Protein AF-A0A453DKJ1-F1 (afdb_monomer_lite)

Foldseek 3Di:
DVVCLLVCVLLVLLLVLLPDDQDPVCVPPPPLVLLSLLLNLLSLVVVLCQCVDPPDNSCVSCLPPPSSLVSLLSLLVLLCVVLVPPDPPDPDPPDDQGSSLSNLLSSLSVLLSQCLDPSRVVVSLQSNLNSLLSLLLPAQVVSCPQQQDQDDPFHDFDWDFPDDLVLLVVQVVCVVVVNDDPVSVPPDRDTHTDGDRSSVSSLSSLLSSLSSLLSNQDDDPPSDDPCSHCVSLVSSVVVLVVPFDDDDPVDPDPTSLNSSLSSLVSSLVSVVVCCVVVSDPPSSSVSSVVSSVVSNVVSVVVVVVSVVVVVVVVVPDDDDDDDDDDDDDDDDDDDDDDDDDDDDDPVVVSSVVSSVSVVVSVVPDDDD

Sequence (368 aa):
MQELCRNGGILSLSFTILKLGVPEWLKGSTDIASSISRQKAKILSILLQLCESESISYLDEVATLPKSMQLGLEVLDLLKIAFGSKQKPAAGSHDKSYPVGSVLISALRLVDVFSDDSNFRSSFITNTIPFLTQILATPHDEFVSSWCSVDLPVMEDDANLDYDPVGAADLALLAASNMLTEAKVNYSCNFRSISMPSIQYAQTRTSCVVKIIANLHVFVPNICEEQERDLFLQKFQKYLLSESPKPSLDHPAADEITIVCTNLGSLSHYAKSLIPGNLLNEEDVQLLSDFSYKLQRWCKLQVGQRISQVAKSDVTSEMKVDLQPVQQPQPARASVPDPNMDGPPKVTLSITLILAIDLVMYLIPIQN

Radius of gyration: 25.53 Å; chains: 1; bounding box: 65×49×83 Å

InterPro domains:
  IPR039325 Nodulin homeobox [PTHR35743] (2-330)
  IPR057287 Nodulin homeobox, N-terminal domain [PF25246] (2-273)

pLDDT: mean 71.62, std 21.71, range [28.0, 98.38]

Structure (mmCIF, N/CA/C/O backbone):
data_AF-A0A453DKJ1-F1
#
_entry.id   AF-A0A453DKJ1-F1
#
loop_
_atom_site.group_PDB
_atom_site.id
_atom_site.type_symbol
_atom_site.label_atom_id
_atom_site.label_alt_id
_atom_site.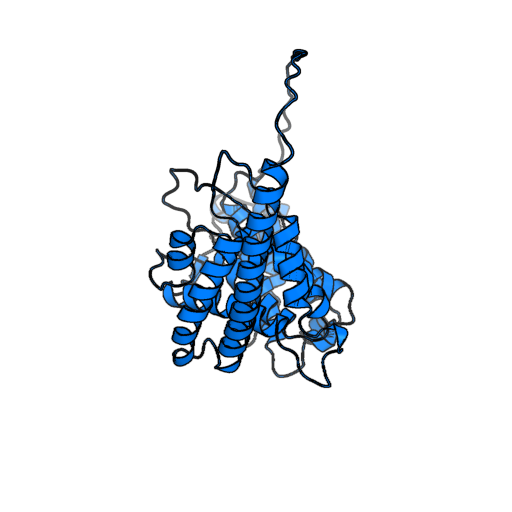label_comp_id
_atom_site.label_asym_id
_atom_site.label_entity_id
_atom_site.label_seq_id
_atom_site.pdbx_PDB_ins_code
_atom_site.Cartn_x
_atom_site.Cartn_y
_atom_site.Cartn_z
_atom_site.occupancy
_atom_site.B_iso_or_equiv
_atom_site.auth_seq_id
_atom_site.auth_comp_id
_atom_site.auth_asym_id
_atom_site.auth_atom_id
_atom_site.pdbx_PDB_model_num
ATOM 1 N N . MET A 1 1 ? 7.282 -16.447 -21.772 1.00 49.06 1 MET A N 1
ATOM 2 C CA . MET A 1 1 ? 6.786 -15.734 -20.574 1.00 49.06 1 MET A CA 1
ATOM 3 C C . MET A 1 1 ? 6.548 -16.690 -19.411 1.00 49.06 1 MET A C 1
ATOM 5 O O . MET A 1 1 ? 7.226 -16.537 -18.410 1.00 49.06 1 MET A O 1
ATOM 9 N N . GLN A 1 2 ? 5.728 -17.733 -19.577 1.00 52.06 2 GLN A N 1
ATOM 10 C CA . GLN A 1 2 ? 5.458 -18.754 -18.547 1.00 52.06 2 GLN A CA 1
ATOM 11 C C . GLN A 1 2 ? 6.725 -19.349 -17.890 1.00 52.06 2 GLN A C 1
ATOM 13 O O . GLN A 1 2 ? 6.782 -19.505 -16.679 1.00 52.06 2 GLN A O 1
ATOM 18 N N . GLU A 1 3 ? 7.785 -19.595 -18.666 1.00 52.56 3 GLU A N 1
ATOM 19 C CA . GLU A 1 3 ? 9.068 -20.113 -18.158 1.00 52.56 3 GLU A CA 1
ATOM 20 C C . GLU A 1 3 ? 9.916 -19.066 -17.402 1.00 52.56 3 GLU A C 1
ATOM 22 O O . GLU A 1 3 ? 10.626 -19.402 -16.457 1.00 52.56 3 GLU A O 1
ATOM 27 N N . LEU A 1 4 ? 9.804 -17.780 -17.761 1.00 56.25 4 LEU A N 1
ATOM 28 C CA . LEU A 1 4 ? 10.436 -16.666 -17.035 1.00 56.25 4 LEU A CA 1
ATOM 29 C C . LEU A 1 4 ? 9.717 -16.366 -15.711 1.00 56.25 4 LEU A C 1
ATOM 31 O O . LEU A 1 4 ? 10.374 -15.978 -14.743 1.00 56.25 4 LEU A O 1
ATOM 35 N N . CYS A 1 5 ? 8.396 -16.559 -15.676 1.00 60.41 5 CYS A N 1
ATOM 36 C CA . CYS A 1 5 ? 7.573 -16.451 -14.473 1.00 60.41 5 CYS A CA 1
ATOM 37 C C . CYS A 1 5 ? 7.866 -17.611 -13.509 1.00 60.41 5 CYS A C 1
ATOM 39 O O . CYS A 1 5 ? 8.300 -17.360 -12.386 1.00 60.41 5 CYS A O 1
ATOM 41 N N . ARG A 1 6 ? 7.790 -18.865 -13.984 1.00 63.84 6 ARG A N 1
ATOM 42 C CA . ARG A 1 6 ? 8.048 -20.073 -13.175 1.00 63.84 6 ARG A CA 1
ATOM 43 C C . ARG A 1 6 ? 9.434 -20.125 -12.539 1.00 63.84 6 ARG A C 1
ATOM 45 O O . ARG A 1 6 ? 9.583 -20.609 -11.424 1.00 63.84 6 ARG A O 1
ATOM 52 N N . ASN A 1 7 ? 10.456 -19.641 -13.242 1.00 66.81 7 ASN A N 1
ATOM 53 C CA . ASN A 1 7 ? 11.835 -19.690 -12.751 1.00 66.81 7 ASN A CA 1
ATOM 54 C C . ASN A 1 7 ? 12.223 -18.462 -11.902 1.00 66.81 7 ASN A C 1
ATOM 56 O O . ASN A 1 7 ? 13.398 -18.290 -11.574 1.00 66.81 7 ASN A O 1
ATOM 60 N N . GLY A 1 8 ? 11.276 -17.570 -11.574 1.00 71.38 8 GLY A N 1
ATOM 61 C CA . GLY A 1 8 ? 11.555 -16.348 -10.811 1.00 71.38 8 GLY A CA 1
ATOM 62 C C . GLY A 1 8 ? 12.487 -15.366 -11.538 1.00 71.38 8 GLY A C 1
ATOM 63 O O . GLY A 1 8 ? 13.167 -14.550 -10.902 1.00 71.38 8 GLY A O 1
ATOM 64 N N . GLY A 1 9 ? 12.552 -15.452 -12.871 1.00 76.50 9 GLY A N 1
ATOM 65 C CA . GLY A 1 9 ? 13.369 -14.575 -13.709 1.00 76.50 9 GLY A CA 1
ATOM 66 C C . GLY A 1 9 ? 12.882 -13.131 -13.634 1.00 76.50 9 GLY A C 1
ATOM 67 O O . GLY A 1 9 ? 13.683 -12.229 -13.387 1.00 76.50 9 GLY A O 1
ATOM 68 N N . ILE A 1 10 ? 11.562 -12.930 -13.733 1.00 79.06 10 ILE A N 1
ATOM 69 C CA . ILE A 1 10 ? 10.948 -11.606 -13.573 1.00 79.06 10 ILE A CA 1
ATOM 70 C C . ILE A 1 10 ? 11.183 -11.061 -12.163 1.00 79.06 10 ILE A C 1
ATOM 72 O O . ILE A 1 10 ? 11.637 -9.933 -12.038 1.00 79.06 10 ILE A O 1
ATOM 76 N N . LEU A 1 11 ? 11.002 -11.862 -11.106 1.00 80.31 11 LEU A N 1
ATOM 77 C CA . LEU A 1 11 ? 11.311 -11.425 -9.736 1.00 80.31 11 LEU A CA 1
ATOM 78 C C . LEU A 1 11 ? 12.751 -10.943 -9.572 1.00 80.31 11 LEU A C 1
ATOM 80 O O . LEU A 1 11 ? 12.999 -9.930 -8.921 1.00 80.31 11 LEU A O 1
ATOM 84 N N . SER A 1 12 ? 13.704 -11.678 -10.150 1.00 80.25 12 SER A N 1
ATOM 85 C CA . SER A 1 12 ? 15.120 -11.320 -10.071 1.00 80.25 12 SER A CA 1
ATOM 86 C C . SER A 1 12 ? 15.402 -10.012 -10.810 1.00 80.25 12 SER A C 1
ATOM 88 O O . SER A 1 12 ? 16.081 -9.149 -10.259 1.00 80.25 12 SER A O 1
ATOM 90 N N . LEU A 1 13 ? 14.842 -9.843 -12.012 1.00 83.25 13 LEU A N 1
ATOM 91 C CA . LEU A 1 13 ? 14.941 -8.602 -12.779 1.00 83.25 13 LEU A CA 1
ATOM 92 C C . LEU A 1 13 ? 14.329 -7.425 -12.012 1.00 83.25 13 LEU A C 1
ATOM 94 O O . LEU A 1 13 ? 14.967 -6.381 -11.880 1.00 83.25 13 LEU A O 1
ATOM 98 N N . SER A 1 14 ? 13.134 -7.612 -11.455 1.00 86.50 14 SER A N 1
ATOM 99 C CA . SER A 1 14 ? 12.461 -6.602 -10.648 1.00 86.50 14 SER A CA 1
ATOM 100 C C . SER A 1 14 ? 13.291 -6.183 -9.458 1.00 86.50 14 SER A C 1
ATOM 102 O O . SER A 1 14 ? 13.543 -4.995 -9.286 1.00 86.50 14 SER A O 1
ATOM 104 N N . PHE A 1 15 ? 13.791 -7.143 -8.685 1.00 85.44 15 PHE A N 1
ATOM 105 C CA . PHE A 1 15 ? 14.632 -6.846 -7.535 1.00 85.44 15 PHE A CA 1
ATOM 106 C C . PHE A 1 15 ? 15.873 -6.033 -7.937 1.00 85.44 15 PHE A C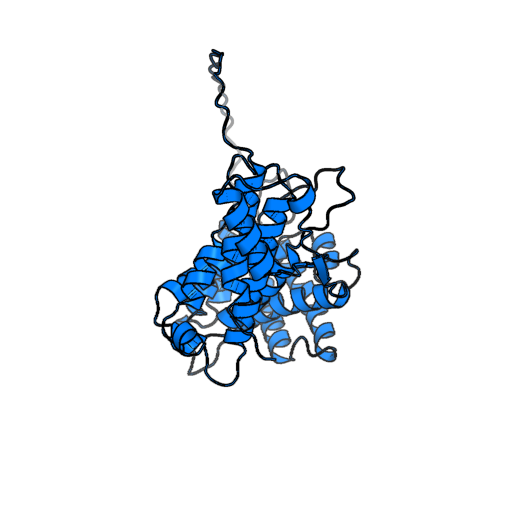 1
ATOM 108 O O . PHE A 1 15 ? 16.182 -5.022 -7.307 1.00 85.44 15 PHE A O 1
ATOM 115 N N . THR A 1 16 ? 16.545 -6.415 -9.029 1.00 85.81 16 THR A N 1
ATOM 116 C CA . THR A 1 16 ? 17.695 -5.671 -9.560 1.00 85.81 16 THR A CA 1
ATOM 117 C C . THR A 1 16 ? 17.326 -4.246 -9.970 1.00 85.81 16 THR A C 1
ATOM 119 O O . THR A 1 16 ? 18.049 -3.316 -9.618 1.00 85.81 16 THR A O 1
ATOM 122 N N . ILE A 1 17 ? 16.204 -4.053 -10.670 1.00 86.12 17 ILE A N 1
ATOM 123 C CA . ILE A 1 17 ? 15.753 -2.727 -11.112 1.00 86.12 17 ILE A CA 1
ATOM 124 C C . ILE A 1 17 ? 15.360 -1.841 -9.921 1.00 86.12 17 ILE A C 1
ATOM 126 O O . ILE A 1 17 ? 15.731 -0.666 -9.881 1.00 86.12 17 ILE A O 1
ATOM 130 N N . LEU A 1 18 ? 14.649 -2.377 -8.926 1.00 88.44 18 LEU A N 1
ATOM 131 C CA . LEU A 1 18 ? 14.252 -1.604 -7.744 1.00 88.44 18 LEU A CA 1
ATOM 132 C C . LEU A 1 18 ? 15.464 -1.154 -6.918 1.00 88.44 18 LEU A C 1
ATOM 134 O O . LEU A 1 18 ? 15.461 -0.035 -6.397 1.00 88.44 18 LEU A O 1
ATOM 138 N N . LYS A 1 19 ? 16.532 -1.959 -6.904 1.00 87.50 19 LYS A N 1
ATOM 139 C CA . LYS A 1 19 ? 17.819 -1.633 -6.274 1.00 87.50 19 LYS A CA 1
ATOM 140 C C . LYS A 1 19 ? 18.662 -0.610 -7.036 1.00 87.50 19 LYS A C 1
ATOM 142 O O . LYS A 1 19 ? 19.666 -0.150 -6.492 1.00 87.50 19 LYS A O 1
ATOM 147 N N . LEU A 1 20 ? 18.287 -0.225 -8.260 1.00 85.06 20 LEU A N 1
ATOM 148 C CA . LEU A 1 20 ? 19.011 0.815 -8.990 1.00 85.06 20 LEU A CA 1
ATOM 149 C C . LEU A 1 20 ? 18.952 2.136 -8.212 1.00 85.06 20 LEU A C 1
ATOM 151 O O . LEU A 1 20 ? 17.879 2.669 -7.910 1.00 85.06 20 LEU A O 1
ATOM 155 N N . GLY A 1 21 ? 20.131 2.662 -7.896 1.00 81.06 21 GLY A N 1
ATOM 156 C CA . GLY A 1 21 ? 20.330 3.985 -7.319 1.00 81.06 21 GLY A CA 1
ATOM 157 C C . GLY A 1 21 ? 21.107 4.874 -8.281 1.00 81.06 21 GLY A C 1
ATOM 158 O O . GLY A 1 21 ? 21.814 4.382 -9.161 1.00 81.06 21 GLY A O 1
ATOM 159 N N . VAL A 1 22 ? 20.994 6.189 -8.106 1.00 74.94 22 VAL A N 1
ATOM 160 C CA . VAL A 1 22 ? 21.836 7.141 -8.838 1.00 74.94 22 VAL A CA 1
ATOM 161 C C . VAL A 1 22 ? 23.247 7.088 -8.238 1.00 74.94 22 VAL A C 1
ATOM 163 O O . VAL A 1 22 ? 23.392 7.338 -7.037 1.00 74.94 22 VAL A O 1
ATOM 166 N N . PRO A 1 23 ? 24.294 6.771 -9.022 1.00 74.06 23 PRO A N 1
ATOM 167 C CA . PRO A 1 23 ? 25.666 6.780 -8.522 1.00 74.06 23 PRO A CA 1
ATOM 168 C C . PRO A 1 23 ? 26.074 8.157 -7.975 1.00 74.06 23 PRO A C 1
ATOM 170 O O . PRO A 1 23 ? 25.642 9.179 -8.502 1.00 74.06 23 PRO A O 1
ATOM 173 N N . GLU A 1 24 ? 26.952 8.198 -6.965 1.00 74.69 24 GLU A N 1
ATOM 174 C CA . GLU A 1 24 ? 27.340 9.435 -6.251 1.00 74.69 24 GLU A CA 1
ATOM 175 C C . GLU A 1 24 ? 27.742 10.583 -7.192 1.00 74.69 24 GLU A C 1
ATOM 177 O O . GLU A 1 24 ? 27.266 11.709 -7.084 1.00 74.69 24 GLU A O 1
ATOM 182 N N . TRP A 1 25 ? 28.569 10.261 -8.182 1.00 71.12 25 TRP A N 1
ATOM 183 C CA . TRP A 1 25 ? 29.105 11.173 -9.191 1.00 71.12 25 TRP A CA 1
ATOM 184 C C . TRP A 1 25 ? 28.069 11.680 -10.210 1.00 71.12 25 TRP A C 1
ATOM 186 O O . TRP A 1 25 ? 28.376 12.572 -11.000 1.00 71.12 25 TRP A O 1
ATOM 196 N N . LEU A 1 26 ? 26.852 11.131 -10.192 1.00 67.56 26 LEU A N 1
ATOM 197 C CA . LEU A 1 26 ? 25.734 11.478 -11.072 1.00 67.56 26 LEU A CA 1
ATOM 198 C C . LEU A 1 26 ? 24.517 12.012 -10.302 1.00 67.56 26 LEU A C 1
ATOM 200 O O . LEU A 1 26 ? 23.500 12.312 -10.922 1.00 67.56 26 LEU A O 1
ATOM 204 N N . LYS A 1 27 ? 24.614 12.196 -8.975 1.00 70.81 27 LYS A N 1
ATOM 205 C CA . LYS A 1 27 ? 23.505 12.681 -8.129 1.00 70.81 27 LYS A CA 1
ATOM 206 C C . LYS A 1 27 ? 22.923 14.034 -8.549 1.00 70.81 27 LYS A C 1
ATOM 208 O O . LYS A 1 27 ? 21.770 14.307 -8.245 1.00 70.81 27 LYS A O 1
ATOM 213 N N . GLY A 1 28 ? 23.690 14.865 -9.256 1.00 62.84 28 GLY A N 1
ATOM 214 C CA . GLY A 1 28 ? 23.210 16.141 -9.801 1.00 62.84 28 GLY A CA 1
ATOM 215 C C . GLY A 1 28 ? 22.411 16.026 -11.106 1.00 62.84 28 GLY A C 1
ATOM 216 O O . GLY A 1 28 ? 21.849 17.020 -11.556 1.00 62.84 28 GLY A O 1
ATOM 217 N N . SER A 1 29 ? 22.361 14.848 -11.739 1.00 67.75 29 SER A N 1
ATOM 218 C CA . SER A 1 29 ? 21.647 14.653 -13.003 1.00 67.75 29 SER A CA 1
ATOM 219 C C . SER A 1 29 ? 20.182 14.295 -12.761 1.00 67.75 29 SER A C 1
ATOM 221 O O . SER A 1 29 ? 19.842 13.163 -12.407 1.00 67.75 29 SER A O 1
ATOM 223 N N . THR A 1 30 ? 19.297 15.257 -13.023 1.00 69.38 30 THR A N 1
ATOM 224 C CA . THR A 1 30 ? 17.842 15.053 -12.957 1.00 69.38 30 THR A CA 1
ATOM 225 C C . THR A 1 30 ? 17.358 14.007 -13.959 1.00 69.38 30 THR A C 1
ATOM 227 O O . THR A 1 30 ? 16.395 13.290 -13.692 1.00 69.38 30 THR A O 1
ATOM 230 N N . ASP A 1 31 ? 18.036 13.885 -15.099 1.00 65.81 31 ASP A N 1
ATOM 231 C CA . ASP A 1 31 ? 17.599 13.039 -16.212 1.00 65.81 31 ASP A CA 1
ATOM 232 C C . ASP A 1 31 ? 17.888 11.559 -15.936 1.00 65.81 31 ASP A C 1
ATOM 234 O O . ASP A 1 31 ? 17.065 10.690 -16.237 1.00 65.81 31 ASP A O 1
ATOM 238 N N . ILE A 1 32 ? 19.019 11.272 -15.282 1.00 68.31 32 ILE A N 1
ATOM 239 C CA . ILE A 1 32 ? 19.379 9.922 -14.833 1.00 68.31 32 ILE A CA 1
ATOM 240 C C . ILE A 1 32 ? 18.451 9.481 -13.701 1.00 68.31 32 ILE A C 1
ATOM 242 O O . ILE A 1 32 ? 17.905 8.379 -13.757 1.00 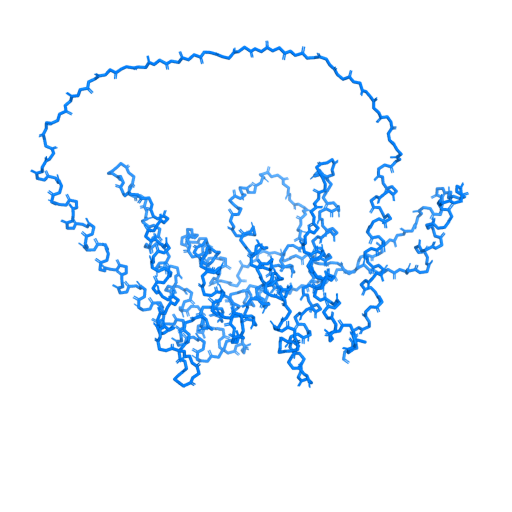68.31 32 ILE A O 1
ATOM 246 N N . ALA A 1 33 ? 18.207 10.352 -12.716 1.00 73.31 33 ALA A N 1
ATOM 247 C CA . ALA A 1 33 ? 17.258 10.074 -11.639 1.00 73.31 33 ALA A CA 1
ATOM 248 C C . ALA A 1 33 ? 15.849 9.777 -12.185 1.00 73.31 33 ALA A C 1
ATOM 250 O O . ALA A 1 33 ? 15.228 8.784 -11.804 1.00 73.31 33 ALA A O 1
ATOM 251 N N . SER A 1 34 ? 15.381 10.583 -13.142 1.00 71.50 34 SER A N 1
ATOM 252 C CA . SER A 1 34 ? 14.074 10.397 -13.784 1.00 71.50 34 SER A CA 1
ATOM 253 C C . SER A 1 34 ? 14.003 9.106 -14.603 1.00 71.50 34 SER A C 1
ATOM 255 O O . SER A 1 34 ? 12.993 8.409 -14.561 1.00 71.50 34 SER A O 1
ATOM 257 N N . SER A 1 35 ? 15.075 8.748 -15.316 1.00 73.56 35 SER A N 1
ATOM 258 C CA . SER A 1 35 ? 15.131 7.508 -16.103 1.00 73.56 35 SER A CA 1
ATOM 259 C C . SER A 1 35 ? 15.101 6.265 -15.214 1.00 73.56 35 SER A C 1
ATOM 261 O O . SER A 1 35 ? 14.343 5.339 -15.490 1.00 73.56 35 SER A O 1
ATOM 263 N N . ILE A 1 36 ? 15.839 6.272 -14.097 1.00 78.38 36 ILE A N 1
ATOM 264 C CA . ILE A 1 36 ? 15.767 5.198 -13.094 1.00 78.38 36 ILE A CA 1
ATOM 265 C C . ILE A 1 36 ? 14.353 5.105 -12.506 1.00 78.38 36 ILE A C 1
ATOM 267 O O . ILE A 1 36 ? 13.820 4.005 -12.382 1.00 78.38 36 ILE A O 1
ATOM 271 N N . SER A 1 37 ? 13.723 6.238 -12.177 1.00 80.12 37 SER A N 1
ATOM 272 C CA . SER A 1 37 ? 12.351 6.258 -11.652 1.00 80.12 37 SER A CA 1
ATOM 273 C C . SER A 1 37 ? 11.352 5.644 -12.639 1.00 80.12 37 SER A C 1
ATOM 275 O O . SER A 1 37 ? 10.603 4.745 -12.263 1.00 80.12 37 SER A O 1
ATOM 277 N N . ARG A 1 38 ? 11.404 6.026 -13.923 1.00 79.25 38 ARG A N 1
ATOM 278 C CA . ARG A 1 38 ? 10.579 5.410 -14.981 1.00 79.25 38 ARG A CA 1
ATOM 279 C C . ARG A 1 38 ? 10.812 3.908 -15.091 1.00 79.25 38 ARG A C 1
ATOM 281 O O . ARG A 1 38 ? 9.870 3.136 -15.237 1.00 79.25 38 ARG A O 1
ATOM 288 N N . GLN A 1 39 ? 12.064 3.475 -14.978 1.00 79.56 39 GLN A N 1
ATOM 289 C CA . GLN A 1 39 ? 12.404 2.062 -15.047 1.00 79.56 39 GLN A CA 1
ATOM 290 C C . GLN A 1 39 ? 11.807 1.263 -13.877 1.00 79.56 39 GLN A C 1
ATOM 292 O O . GLN A 1 39 ? 11.301 0.155 -14.081 1.00 79.56 39 GLN A O 1
ATOM 297 N N . LYS A 1 40 ? 11.806 1.845 -12.670 1.00 87.31 40 LYS A N 1
ATOM 298 C CA . LYS A 1 40 ? 11.112 1.286 -11.502 1.00 87.31 40 LYS A CA 1
ATOM 299 C C . LYS A 1 40 ? 9.600 1.249 -11.718 1.00 87.31 40 LYS A C 1
ATOM 301 O O . LYS A 1 40 ? 8.993 0.215 -11.473 1.00 87.31 40 LYS A O 1
ATOM 306 N N . ALA A 1 41 ? 9.003 2.321 -12.236 1.00 83.50 41 ALA A N 1
ATOM 307 C CA . ALA A 1 41 ? 7.568 2.367 -12.516 1.00 83.50 41 ALA A CA 1
ATOM 308 C C . ALA A 1 41 ? 7.144 1.262 -13.498 1.00 83.50 41 ALA A C 1
ATOM 310 O O . ALA A 1 41 ? 6.235 0.489 -13.198 1.00 83.50 41 ALA A O 1
ATOM 311 N N . LYS A 1 42 ? 7.866 1.112 -14.617 1.00 82.31 42 LYS A N 1
ATOM 312 C CA . LYS A 1 42 ? 7.601 0.069 -15.622 1.00 82.31 42 LYS A CA 1
ATOM 313 C C . LYS A 1 42 ? 7.649 -1.339 -15.027 1.00 82.31 42 LYS A C 1
ATOM 315 O O . LYS A 1 42 ? 6.740 -2.130 -15.259 1.00 82.31 42 LYS A O 1
ATOM 320 N N . ILE A 1 43 ? 8.695 -1.667 -14.262 1.00 84.88 43 ILE A N 1
ATOM 321 C CA . ILE A 1 43 ? 8.827 -3.026 -13.721 1.00 84.88 43 ILE A CA 1
ATOM 322 C C . ILE A 1 43 ? 7.801 -3.318 -12.619 1.00 84.88 43 ILE A C 1
ATOM 324 O O . ILE A 1 43 ? 7.319 -4.444 -12.529 1.00 84.88 43 ILE A O 1
ATOM 328 N N . LEU A 1 44 ? 7.421 -2.314 -11.819 1.00 88.75 44 LEU A N 1
ATOM 329 C CA . LEU A 1 44 ? 6.339 -2.446 -10.841 1.00 88.75 44 LEU A CA 1
ATOM 330 C C . LEU A 1 44 ? 4.992 -2.661 -11.539 1.00 88.75 44 LEU A C 1
ATOM 332 O O . LEU A 1 44 ? 4.219 -3.506 -11.104 1.00 88.75 44 LEU A O 1
ATOM 336 N N . SER A 1 45 ? 4.731 -1.958 -12.644 1.00 85.00 45 SER A N 1
ATOM 337 C CA . SER A 1 45 ? 3.516 -2.155 -13.440 1.00 85.00 45 SER A CA 1
ATOM 338 C C . SER A 1 45 ? 3.443 -3.560 -14.050 1.00 85.00 45 SER A C 1
ATOM 340 O O . SER A 1 45 ? 2.394 -4.192 -13.967 1.00 85.00 45 SER A O 1
ATOM 342 N N . ILE A 1 46 ? 4.557 -4.089 -14.572 1.00 83.38 46 ILE A N 1
ATOM 343 C CA . ILE A 1 46 ? 4.630 -5.478 -15.063 1.00 83.38 46 ILE A CA 1
ATOM 344 C C . ILE A 1 46 ? 4.359 -6.473 -13.935 1.00 83.38 46 ILE A C 1
ATOM 346 O O . ILE A 1 46 ? 3.568 -7.395 -14.108 1.00 83.38 46 ILE A O 1
ATOM 350 N N . LEU A 1 47 ? 4.998 -6.297 -12.773 1.00 86.00 47 LEU A N 1
ATOM 351 C CA . LEU A 1 47 ? 4.746 -7.157 -11.615 1.00 86.00 47 LEU A CA 1
ATOM 352 C C . LEU A 1 47 ? 3.275 -7.141 -11.213 1.00 86.00 47 LEU A C 1
ATOM 354 O O . LEU A 1 47 ? 2.710 -8.195 -10.959 1.00 86.00 47 LEU A O 1
ATOM 358 N N . LEU A 1 48 ? 2.667 -5.958 -11.179 1.00 87.31 48 LEU A N 1
ATOM 359 C CA . LEU A 1 48 ? 1.270 -5.798 -10.814 1.00 87.31 48 LEU A CA 1
ATOM 360 C C . LEU A 1 48 ? 0.349 -6.542 -11.785 1.00 87.31 48 LEU A C 1
ATOM 362 O O . LEU A 1 48 ? -0.490 -7.313 -11.339 1.00 87.31 48 LEU A O 1
ATOM 366 N N . GLN A 1 49 ? 0.569 -6.398 -13.094 1.00 84.00 49 GLN A N 1
ATOM 367 C CA . GLN A 1 49 ? -0.177 -7.139 -14.118 1.00 84.00 49 GLN A CA 1
ATOM 368 C C . GLN A 1 49 ? -0.012 -8.658 -13.987 1.00 84.00 49 GLN A C 1
ATOM 370 O O . GLN A 1 49 ? -0.964 -9.401 -14.206 1.00 84.00 49 GLN A O 1
ATOM 375 N N . LEU A 1 50 ? 1.186 -9.130 -13.626 1.00 83.31 50 LEU A N 1
ATOM 376 C CA . LEU A 1 50 ? 1.424 -10.553 -13.384 1.00 83.31 50 LEU A CA 1
ATOM 377 C C . LEU A 1 50 ? 0.672 -11.050 -12.147 1.00 83.31 50 LEU A C 1
ATOM 379 O O . LEU A 1 50 ? 0.096 -12.132 -12.197 1.00 83.31 50 LEU A O 1
ATOM 383 N N . CYS A 1 51 ? 0.649 -10.268 -11.065 1.00 85.06 51 CYS A N 1
ATOM 384 C CA . CYS A 1 51 ? -0.108 -10.610 -9.863 1.00 85.06 51 CYS A CA 1
ATOM 385 C C . CYS A 1 51 ? -1.629 -10.570 -10.088 1.00 85.06 51 CYS A C 1
ATOM 387 O O . CYS A 1 51 ? -2.340 -11.372 -9.498 1.00 85.06 51 CYS A O 1
ATOM 389 N N . GLU A 1 52 ? -2.120 -9.660 -10.934 1.00 81.50 52 GLU A N 1
ATOM 390 C CA . GLU A 1 52 ? -3.547 -9.502 -11.261 1.00 81.50 52 GLU A CA 1
ATOM 391 C C . GLU A 1 52 ? -4.032 -10.477 -12.358 1.00 81.50 52 GLU A C 1
ATOM 393 O O . GLU A 1 52 ? -5.216 -10.498 -12.688 1.00 81.50 52 GLU A O 1
ATOM 398 N N . SER A 1 53 ? -3.147 -11.291 -12.947 1.00 79.56 53 SER A N 1
ATOM 399 C CA . SER A 1 53 ? -3.518 -12.218 -14.023 1.00 79.56 53 SER A CA 1
ATOM 400 C C . SER A 1 53 ? -4.380 -13.379 -13.514 1.00 79.56 53 SER A C 1
ATOM 402 O O . SER A 1 53 ? -3.956 -14.165 -12.672 1.00 79.56 53 SER A O 1
ATOM 404 N N . GLU A 1 54 ? -5.564 -13.558 -14.106 1.00 58.59 54 GLU A N 1
ATOM 405 C CA . GLU A 1 54 ? -6.548 -14.584 -13.712 1.00 58.59 54 GLU A CA 1
ATOM 406 C C . GLU A 1 54 ? -6.125 -16.034 -14.022 1.00 58.59 54 GLU A C 1
ATOM 408 O O . GLU A 1 54 ? -6.754 -16.984 -13.558 1.00 58.59 54 GLU A O 1
ATOM 413 N N . SER A 1 55 ? -5.095 -16.234 -14.850 1.00 60.53 55 SER A N 1
ATOM 414 C CA . SER A 1 55 ? -4.778 -17.561 -15.400 1.00 60.53 55 SER A CA 1
ATOM 415 C C . SER A 1 55 ? -4.032 -18.475 -14.423 1.00 60.53 55 SER A C 1
ATOM 417 O O . SER A 1 55 ? -4.273 -19.683 -14.409 1.00 60.53 55 SER A O 1
ATOM 419 N N . ILE A 1 56 ? -3.130 -17.909 -13.618 1.00 63.75 56 ILE A N 1
ATOM 420 C CA . ILE A 1 56 ? -2.376 -18.573 -12.551 1.00 63.75 56 ILE A CA 1
ATOM 421 C C . ILE A 1 56 ? -2.041 -17.493 -11.519 1.00 63.75 56 ILE A C 1
ATOM 423 O O . ILE A 1 56 ? -1.535 -16.440 -11.904 1.00 63.75 56 ILE A O 1
ATOM 427 N N . SER A 1 57 ? -2.264 -17.759 -10.228 1.00 70.50 57 SER A N 1
ATOM 428 C CA . SER A 1 57 ? -1.780 -16.879 -9.160 1.00 70.50 57 SER A CA 1
ATOM 429 C C . SER A 1 57 ? -0.252 -16.851 -9.197 1.00 70.50 57 SER A C 1
ATOM 431 O O . SER A 1 57 ? 0.427 -17.763 -8.721 1.00 70.50 57 SER A O 1
ATOM 433 N N . TYR A 1 58 ? 0.303 -15.816 -9.832 1.00 78.62 58 TYR A N 1
ATOM 434 C CA . TYR A 1 58 ? 1.748 -15.630 -9.949 1.00 78.62 58 TYR A CA 1
ATOM 435 C C . TYR A 1 58 ? 2.414 -15.628 -8.570 1.00 78.62 58 TYR A C 1
ATOM 437 O O . TYR A 1 58 ? 3.516 -16.153 -8.423 1.00 78.62 58 TYR A O 1
ATOM 445 N N . LEU A 1 59 ? 1.728 -15.088 -7.556 1.00 82.88 59 LEU A N 1
ATOM 446 C CA . LEU A 1 59 ? 2.194 -15.109 -6.174 1.00 82.88 59 LEU A CA 1
ATOM 447 C C . LEU A 1 59 ? 2.319 -16.525 -5.632 1.00 82.88 59 LEU A C 1
ATOM 449 O O . LEU A 1 59 ? 3.356 -16.824 -5.050 1.00 82.88 59 LEU A O 1
ATOM 453 N N . ASP A 1 60 ? 1.361 -17.412 -5.895 1.00 82.06 60 ASP A N 1
ATOM 454 C CA . ASP A 1 60 ? 1.455 -18.809 -5.462 1.00 82.06 60 ASP A CA 1
ATOM 455 C C . ASP A 1 60 ? 2.608 -19.552 -6.151 1.00 82.06 60 ASP A C 1
ATOM 457 O O . ASP A 1 60 ? 3.302 -20.346 -5.513 1.00 82.06 60 ASP A O 1
ATOM 461 N N . GLU A 1 61 ? 2.874 -19.269 -7.433 1.00 81.44 61 GLU A N 1
ATOM 462 C CA . GLU A 1 61 ? 4.007 -19.882 -8.144 1.00 81.44 61 GLU A CA 1
ATOM 463 C C . GLU A 1 61 ? 5.356 -19.480 -7.547 1.00 81.44 61 GLU A C 1
ATOM 465 O O . GLU A 1 61 ? 6.305 -20.270 -7.547 1.00 81.44 61 GLU A O 1
ATOM 470 N N . VAL A 1 62 ? 5.460 -18.242 -7.064 1.00 80.31 62 VAL A N 1
ATOM 471 C CA . VAL A 1 62 ? 6.733 -17.687 -6.618 1.00 80.31 62 VAL A CA 1
ATOM 472 C C . VAL A 1 62 ? 6.863 -17.570 -5.103 1.00 80.31 62 VAL A C 1
ATOM 474 O O . VAL A 1 62 ? 7.965 -17.300 -4.628 1.00 80.31 62 VAL A O 1
ATOM 477 N N . ALA A 1 63 ? 5.808 -17.799 -4.322 1.00 82.19 63 ALA A N 1
ATOM 478 C CA . ALA A 1 63 ? 5.793 -17.631 -2.866 1.00 82.19 63 ALA A CA 1
ATOM 479 C C . ALA A 1 63 ? 6.893 -18.438 -2.161 1.00 82.19 63 ALA A C 1
ATOM 481 O O . ALA A 1 63 ? 7.493 -17.972 -1.192 1.00 82.19 63 ALA A O 1
ATOM 482 N N . THR A 1 64 ? 7.226 -19.621 -2.686 1.00 81.25 64 THR A N 1
ATOM 483 C CA . THR A 1 64 ? 8.272 -20.486 -2.121 1.00 81.25 64 THR A CA 1
ATOM 484 C C . THR A 1 64 ? 9.693 -19.991 -2.402 1.00 81.25 64 THR A C 1
ATOM 486 O O . THR A 1 64 ? 10.654 -20.518 -1.839 1.00 81.25 64 THR A O 1
ATOM 489 N N . LEU A 1 65 ? 9.869 -19.007 -3.289 1.00 82.44 65 LEU A N 1
ATOM 490 C CA . LEU A 1 65 ? 11.176 -18.446 -3.610 1.00 82.44 65 LEU A CA 1
ATOM 491 C C . LEU A 1 65 ? 11.553 -17.375 -2.570 1.00 82.44 65 LEU A C 1
ATOM 493 O O . LEU A 1 65 ? 10.841 -16.381 -2.428 1.00 82.44 65 LEU A O 1
ATOM 497 N N . PRO A 1 66 ? 12.724 -17.470 -1.908 1.00 80.12 66 PRO A N 1
ATOM 498 C CA . PRO A 1 66 ? 13.152 -16.474 -0.916 1.00 80.12 66 PRO A CA 1
ATOM 499 C C . PRO A 1 66 ? 13.191 -15.031 -1.446 1.00 80.12 66 PRO A C 1
ATOM 501 O O . PRO A 1 66 ? 12.978 -14.074 -0.702 1.00 80.12 66 PRO A O 1
ATOM 504 N N . LYS A 1 67 ? 13.449 -14.870 -2.750 1.00 83.38 67 LYS A N 1
ATOM 505 C CA . LYS A 1 67 ? 13.484 -13.569 -3.428 1.00 83.38 67 LYS A CA 1
ATOM 506 C C . LYS A 1 67 ? 12.122 -12.877 -3.485 1.00 83.38 67 LYS A C 1
ATOM 508 O O . LYS A 1 67 ? 12.095 -11.656 -3.586 1.00 83.38 67 LYS A O 1
ATOM 513 N N . SER A 1 68 ? 11.017 -13.612 -3.403 1.00 85.31 68 SER A N 1
ATOM 514 C CA . SER A 1 68 ? 9.668 -13.045 -3.490 1.00 85.31 68 SER A CA 1
ATOM 515 C C . SER A 1 68 ? 9.374 -12.156 -2.291 1.00 85.31 68 SER A C 1
ATOM 517 O O . SER A 1 68 ? 9.031 -10.989 -2.455 1.00 85.31 68 SER A O 1
ATOM 519 N N . MET A 1 69 ? 9.644 -12.653 -1.081 1.00 89.12 69 MET A N 1
ATOM 520 C CA . MET A 1 69 ? 9.537 -11.846 0.136 1.00 89.12 69 MET A CA 1
ATOM 521 C C . MET A 1 69 ? 10.516 -10.664 0.115 1.00 89.12 69 MET A C 1
ATOM 523 O O . MET A 1 69 ? 10.142 -9.553 0.477 1.00 89.12 69 MET A O 1
ATOM 527 N N . GLN A 1 70 ? 11.757 -10.869 -0.347 1.00 89.81 70 GLN A N 1
ATOM 528 C CA . GLN A 1 70 ? 12.732 -9.776 -0.474 1.00 89.81 70 GLN A CA 1
ATOM 529 C C . GLN A 1 70 ? 12.244 -8.672 -1.414 1.00 89.81 70 GLN A C 1
ATOM 531 O O . GLN A 1 70 ? 12.395 -7.496 -1.098 1.00 89.81 70 GLN A O 1
ATOM 536 N N . LEU A 1 71 ? 11.633 -9.040 -2.541 1.00 89.06 71 LEU A N 1
ATOM 537 C CA . LEU A 1 71 ? 11.027 -8.091 -3.467 1.00 89.06 71 LEU A CA 1
ATOM 538 C C . LEU A 1 71 ? 9.866 -7.338 -2.810 1.00 89.06 71 LEU A C 1
ATOM 540 O O . LEU A 1 71 ? 9.814 -6.118 -2.917 1.00 89.06 71 LEU A O 1
ATOM 544 N N . GLY A 1 72 ? 8.978 -8.032 -2.093 1.00 90.00 72 GLY A N 1
ATOM 545 C CA . GLY A 1 72 ? 7.893 -7.388 -1.347 1.00 90.00 72 GLY A CA 1
ATOM 546 C C . GLY A 1 72 ? 8.408 -6.361 -0.330 1.00 90.00 72 GLY A C 1
ATOM 547 O O . GLY A 1 72 ? 7.905 -5.240 -0.260 1.00 90.00 72 GLY A O 1
ATOM 548 N N . LEU A 1 73 ? 9.473 -6.701 0.403 1.00 90.88 73 LEU A N 1
ATOM 549 C CA . LEU A 1 73 ? 10.138 -5.773 1.324 1.00 90.88 73 LEU A CA 1
ATOM 550 C C . LEU A 1 73 ? 10.808 -4.595 0.600 1.00 90.88 73 LEU A C 1
ATOM 552 O O . LEU A 1 73 ? 10.802 -3.487 1.131 1.00 90.88 73 LEU A O 1
ATOM 556 N N . GLU A 1 74 ? 11.342 -4.805 -0.605 1.00 92.44 74 GLU A N 1
ATOM 557 C CA . GLU A 1 74 ? 11.907 -3.733 -1.431 1.00 92.44 74 GLU A CA 1
ATOM 558 C C . GLU A 1 74 ? 10.833 -2.736 -1.883 1.00 92.44 74 GLU A C 1
ATOM 560 O O . GLU A 1 74 ? 11.050 -1.527 -1.840 1.00 92.44 74 GLU A O 1
ATOM 565 N N . VAL A 1 75 ? 9.647 -3.224 -2.262 1.00 92.88 75 VAL A N 1
ATOM 566 C CA . VAL A 1 75 ? 8.503 -2.362 -2.598 1.00 92.88 75 VAL A CA 1
ATOM 567 C C . VAL A 1 75 ? 8.082 -1.527 -1.383 1.00 92.88 75 VAL A C 1
ATOM 569 O O . VAL A 1 75 ? 7.838 -0.328 -1.516 1.00 92.88 75 VAL A O 1
ATOM 572 N N . LEU A 1 76 ? 8.065 -2.119 -0.183 1.00 91.69 76 LEU A N 1
ATOM 573 C CA . LEU A 1 76 ? 7.803 -1.378 1.055 1.00 91.69 76 LEU A CA 1
ATOM 574 C C . LEU A 1 76 ? 8.881 -0.324 1.349 1.00 91.69 76 LEU A C 1
ATOM 576 O O . LEU A 1 76 ? 8.556 0.744 1.865 1.00 91.69 76 LEU A O 1
ATOM 580 N N . ASP A 1 77 ? 10.147 -0.595 1.027 1.00 90.12 77 ASP A N 1
ATOM 581 C CA . ASP A 1 77 ? 11.238 0.371 1.199 1.00 90.12 77 ASP A CA 1
ATOM 582 C C . ASP A 1 77 ? 11.064 1.600 0.294 1.00 90.12 77 ASP A C 1
ATOM 584 O O . ASP A 1 77 ? 11.246 2.728 0.751 1.00 90.12 77 ASP A O 1
ATOM 588 N N . LEU A 1 78 ? 10.579 1.415 -0.942 1.00 89.56 78 LEU A N 1
ATOM 589 C CA . LEU A 1 78 ? 10.220 2.535 -1.822 1.00 89.56 78 LEU A CA 1
ATOM 590 C C . LEU A 1 78 ? 9.167 3.449 -1.182 1.00 89.56 78 LEU A C 1
ATOM 592 O O . LEU A 1 78 ? 9.323 4.671 -1.215 1.00 89.56 78 LEU A O 1
ATOM 596 N N . LEU A 1 79 ? 8.130 2.874 -0.561 1.00 89.75 79 LEU A N 1
ATOM 597 C CA . LEU A 1 79 ? 7.100 3.651 0.137 1.00 89.75 79 LEU A CA 1
ATOM 598 C C . LEU A 1 79 ? 7.668 4.366 1.368 1.00 89.75 79 LEU A C 1
ATOM 600 O O . LEU A 1 79 ? 7.390 5.545 1.577 1.00 89.75 79 LEU A O 1
ATOM 604 N N . LYS A 1 80 ? 8.511 3.692 2.158 1.00 87.12 80 LYS A N 1
ATOM 605 C CA . LYS A 1 80 ? 9.182 4.306 3.317 1.00 87.12 80 LYS A CA 1
ATOM 606 C C . LYS A 1 80 ? 10.066 5.480 2.910 1.00 87.12 80 LYS A C 1
ATOM 608 O O . LYS A 1 80 ? 10.082 6.487 3.608 1.00 87.12 80 LYS A O 1
ATOM 613 N N . ILE A 1 81 ? 10.786 5.380 1.794 1.00 83.62 81 ILE A N 1
ATOM 614 C CA . ILE A 1 81 ? 11.616 6.476 1.280 1.00 83.62 81 ILE A CA 1
ATOM 615 C C . ILE A 1 81 ? 10.734 7.631 0.794 1.00 83.62 81 ILE A C 1
ATOM 617 O O . ILE A 1 81 ? 11.019 8.789 1.116 1.00 83.62 81 ILE A O 1
ATOM 621 N N . ALA A 1 82 ? 9.663 7.320 0.057 1.00 80.50 82 ALA A N 1
ATOM 622 C CA . ALA A 1 82 ? 8.748 8.316 -0.492 1.00 80.50 82 ALA A CA 1
ATOM 623 C C . ALA A 1 82 ? 8.024 9.117 0.604 1.00 80.50 82 ALA A C 1
ATOM 625 O O . ALA A 1 82 ? 7.913 10.334 0.484 1.00 80.50 82 ALA A O 1
ATOM 626 N N . PHE A 1 83 ? 7.588 8.463 1.687 1.00 79.88 83 PHE A N 1
ATOM 627 C CA . PHE A 1 83 ? 6.849 9.111 2.781 1.00 79.88 83 PHE A CA 1
ATOM 628 C C . PHE A 1 83 ? 7.723 9.554 3.966 1.00 79.88 83 PHE A C 1
ATOM 630 O O . PHE A 1 83 ? 7.359 10.482 4.684 1.00 79.88 83 PHE A O 1
ATOM 637 N N . GLY A 1 84 ? 8.890 8.939 4.173 1.00 64.25 84 GLY A N 1
ATOM 638 C CA . GLY A 1 84 ? 9.792 9.245 5.291 1.00 64.25 84 GLY A CA 1
ATOM 639 C C . GLY A 1 84 ? 10.716 10.432 5.030 1.00 64.25 84 GLY A C 1
ATOM 640 O O . GLY A 1 84 ? 11.284 11.014 5.958 1.00 64.25 84 GLY A O 1
ATOM 641 N N . SER A 1 85 ? 10.856 10.826 3.766 1.00 55.91 85 SER A N 1
ATOM 642 C CA . SER A 1 85 ? 11.622 12.000 3.378 1.00 55.91 85 SER A CA 1
ATOM 643 C C . SER A 1 85 ? 10.858 13.272 3.751 1.00 55.91 85 SER A C 1
ATOM 645 O O . SER A 1 85 ? 10.051 13.767 2.972 1.00 55.91 85 SER A O 1
ATOM 647 N N . LYS A 1 86 ? 11.166 13.865 4.914 1.00 46.59 86 LYS A N 1
ATOM 648 C CA . LYS A 1 86 ? 10.839 15.271 5.231 1.00 46.59 86 LYS A CA 1
ATOM 649 C C . LYS A 1 86 ? 11.629 16.218 4.312 1.00 46.59 86 LYS A C 1
ATOM 651 O O . LYS A 1 86 ? 12.453 17.005 4.775 1.00 46.59 86 LYS A O 1
ATOM 656 N N . GLN A 1 87 ? 11.456 16.118 2.999 1.00 39.47 87 GLN A N 1
ATOM 657 C CA . GLN A 1 87 ? 12.036 17.076 2.073 1.00 39.47 87 GLN A CA 1
ATOM 658 C C . GLN A 1 87 ? 11.171 18.329 2.121 1.00 39.47 87 GLN A C 1
ATOM 660 O O . GLN A 1 87 ? 10.072 18.365 1.577 1.00 39.47 87 GLN A O 1
ATOM 665 N N . LYS A 1 88 ? 11.677 19.376 2.784 1.00 33.06 88 LYS A N 1
ATOM 666 C CA . LYS A 1 88 ? 11.223 20.732 2.474 1.00 33.06 88 LYS A CA 1
ATOM 667 C C . LYS A 1 88 ? 11.424 20.911 0.968 1.00 33.06 88 LYS A C 1
ATOM 669 O O . LYS A 1 88 ? 12.571 20.767 0.533 1.00 33.06 88 LYS A O 1
ATOM 674 N N . PRO A 1 89 ? 10.379 21.209 0.178 1.00 36.69 89 PRO A N 1
ATOM 675 C CA . PRO A 1 89 ? 10.589 21.568 -1.212 1.00 36.69 89 PRO A CA 1
ATOM 676 C C . PRO A 1 89 ? 11.560 22.748 -1.229 1.00 36.69 89 PRO A C 1
ATOM 678 O O . PRO A 1 89 ? 11.344 23.758 -0.553 1.00 36.69 89 PRO A O 1
ATOM 681 N N . ALA A 1 90 ? 12.684 22.584 -1.926 1.00 31.55 90 ALA A N 1
ATOM 682 C CA . ALA A 1 90 ? 13.610 23.678 -2.139 1.00 31.55 90 ALA A CA 1
ATOM 683 C C . ALA A 1 90 ? 12.831 24.787 -2.853 1.00 31.55 90 ALA A C 1
ATOM 685 O O . ALA A 1 90 ? 12.325 24.590 -3.959 1.00 31.55 90 ALA A O 1
ATOM 686 N N . ALA A 1 91 ? 12.680 25.932 -2.190 1.00 31.59 91 ALA A N 1
ATOM 687 C CA . ALA A 1 91 ? 12.030 27.093 -2.769 1.00 31.59 91 ALA A CA 1
ATOM 688 C C . ALA A 1 91 ? 12.792 27.491 -4.043 1.00 31.59 91 ALA A C 1
ATOM 690 O O . ALA A 1 91 ? 13.917 27.981 -3.956 1.00 31.59 91 ALA A O 1
ATOM 691 N N . GLY A 1 92 ? 12.205 27.242 -5.219 1.00 33.06 92 GLY A N 1
ATOM 692 C CA . GLY A 1 92 ? 12.724 27.772 -6.482 1.00 33.06 92 GLY A CA 1
ATOM 693 C C . GLY A 1 92 ? 12.618 26.904 -7.738 1.00 33.06 92 GLY A C 1
ATOM 694 O O . GLY A 1 92 ? 12.834 27.450 -8.814 1.00 33.06 92 GLY A O 1
ATOM 695 N N . SER A 1 93 ? 12.278 25.609 -7.690 1.00 32.94 93 SER A N 1
ATOM 696 C CA . SER A 1 93 ? 12.149 24.817 -8.931 1.00 32.94 93 SER A CA 1
ATOM 697 C C . SER A 1 93 ? 10.692 24.698 -9.375 1.00 32.94 93 SER A C 1
ATOM 699 O O . SER A 1 93 ? 9.999 23.748 -9.022 1.00 32.94 93 SER A O 1
ATOM 701 N N . HIS A 1 94 ? 10.229 25.664 -10.161 1.00 35.88 94 HIS A N 1
ATOM 702 C CA . HIS A 1 94 ? 8.866 25.696 -10.694 1.00 35.88 94 HIS A CA 1
ATOM 703 C C . HIS A 1 94 ? 8.600 24.732 -11.869 1.00 35.88 94 HIS A C 1
ATOM 705 O O . HIS A 1 94 ? 7.524 24.826 -12.444 1.00 35.88 94 HIS A O 1
ATOM 711 N N . ASP A 1 95 ? 9.521 23.830 -12.249 1.00 37.31 95 ASP A N 1
ATOM 712 C CA . ASP A 1 95 ? 9.446 23.247 -13.604 1.00 37.31 95 ASP A CA 1
ATOM 713 C C . ASP A 1 95 ? 9.925 21.796 -13.807 1.00 37.31 95 ASP A C 1
ATOM 715 O O . ASP A 1 95 ? 10.278 21.423 -14.919 1.00 37.31 95 ASP A O 1
ATOM 719 N N . LYS A 1 96 ? 9.962 20.932 -12.783 1.00 40.50 96 LYS A N 1
ATOM 720 C CA . LYS A 1 96 ? 10.168 19.487 -13.035 1.00 40.50 96 LYS A CA 1
ATOM 721 C C . LYS A 1 96 ? 9.280 18.635 -12.138 1.00 40.50 96 LYS A C 1
ATOM 723 O O . LYS A 1 96 ? 9.643 18.319 -11.009 1.00 40.50 96 LYS A O 1
ATOM 728 N N . SER A 1 97 ? 8.108 18.288 -12.663 1.00 48.50 97 SER A N 1
ATOM 729 C CA . SER A 1 97 ? 7.268 17.209 -12.148 1.00 48.50 97 SER A CA 1
ATOM 730 C C . SER A 1 97 ? 7.998 15.886 -12.408 1.00 48.50 97 SER A C 1
ATOM 732 O O . SER A 1 97 ? 8.283 15.551 -13.556 1.00 48.50 97 SER A O 1
ATOM 734 N N . TYR A 1 98 ? 8.429 15.200 -11.349 1.00 45.91 98 TYR A N 1
ATOM 735 C CA . TYR A 1 98 ? 9.177 13.943 -11.449 1.00 45.91 98 TYR A CA 1
ATOM 736 C C . TYR A 1 98 ? 8.210 12.746 -11.460 1.00 45.91 98 TYR A C 1
ATOM 738 O O . TYR A 1 98 ? 7.201 12.806 -10.771 1.00 45.91 98 TYR A O 1
ATOM 746 N N . PRO A 1 99 ? 8.533 11.631 -12.144 1.00 49.34 99 PRO A N 1
ATOM 747 C CA . PRO A 1 99 ? 7.655 10.458 -12.296 1.00 49.34 99 PRO A CA 1
ATOM 748 C C . PRO A 1 99 ? 7.643 9.540 -11.051 1.00 49.34 99 PRO A C 1
ATOM 750 O O . PRO A 1 99 ? 7.731 8.313 -11.161 1.00 49.34 99 PRO A O 1
ATOM 753 N N . VAL A 1 100 ? 7.659 10.111 -9.843 1.00 61.25 100 VAL A N 1
ATOM 754 C CA . VAL A 1 100 ? 7.765 9.346 -8.581 1.00 61.25 100 VAL A CA 1
ATOM 755 C C . VAL A 1 100 ? 6.429 8.716 -8.187 1.00 61.25 100 VAL A C 1
ATOM 757 O O . VAL A 1 100 ? 6.385 7.706 -7.504 1.00 61.25 100 VAL A O 1
ATOM 760 N N . GLY A 1 101 ? 5.333 9.273 -8.633 1.00 73.00 101 GLY A N 1
ATOM 761 C CA . GLY A 1 101 ? 3.948 8.917 -8.398 1.00 73.00 101 GLY A CA 1
ATOM 762 C C . GLY A 1 101 ? 3.500 7.745 -9.247 1.00 73.00 101 GLY A C 1
ATOM 763 O O . GLY A 1 101 ? 2.794 6.906 -8.706 1.00 73.00 101 GLY A O 1
ATOM 764 N N . SER A 1 102 ? 3.989 7.561 -10.479 1.00 78.06 102 SER A N 1
ATOM 765 C CA . SER A 1 102 ? 3.857 6.263 -11.174 1.00 78.06 102 SER A CA 1
ATOM 766 C C . SER A 1 102 ? 4.529 5.135 -10.377 1.00 78.06 102 SER A C 1
ATOM 768 O O . SER A 1 102 ? 3.966 4.046 -10.226 1.00 78.06 102 SER A O 1
ATOM 770 N N . VAL A 1 103 ? 5.714 5.396 -9.808 1.00 84.94 103 VAL A N 1
ATOM 771 C CA . VAL A 1 103 ? 6.385 4.448 -8.897 1.00 84.94 103 VAL A CA 1
ATOM 772 C C . VAL A 1 103 ? 5.549 4.254 -7.634 1.00 84.94 103 VAL A C 1
ATOM 774 O O . VAL A 1 103 ? 5.308 3.117 -7.236 1.00 84.94 103 VAL A O 1
ATOM 777 N N . LEU A 1 104 ? 5.073 5.343 -7.029 1.00 86.69 104 LEU A N 1
ATOM 778 C CA . LEU A 1 104 ? 4.326 5.337 -5.778 1.00 86.69 104 LEU A CA 1
ATOM 779 C C . LEU A 1 104 ? 3.011 4.576 -5.907 1.00 86.69 104 LEU A C 1
ATOM 781 O O . LEU A 1 104 ? 2.711 3.739 -5.063 1.00 86.69 104 LEU A O 1
ATOM 785 N N . ILE A 1 105 ? 2.232 4.855 -6.952 1.00 87.38 105 ILE A N 1
ATOM 786 C CA . ILE A 1 105 ? 0.927 4.237 -7.165 1.00 87.38 105 ILE A CA 1
ATOM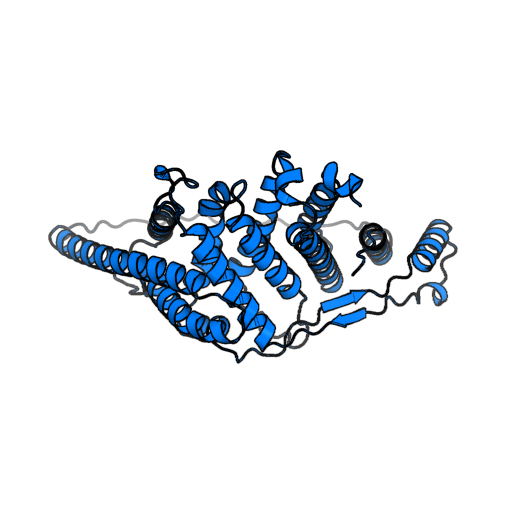 787 C C . ILE A 1 105 ? 1.076 2.758 -7.490 1.00 87.38 105 ILE A C 1
ATOM 789 O O . ILE A 1 105 ? 0.344 1.941 -6.940 1.00 87.38 105 ILE A O 1
ATOM 793 N N . SER A 1 106 ? 2.070 2.394 -8.305 1.00 90.19 106 SER A N 1
ATOM 794 C CA . SER A 1 106 ? 2.353 0.991 -8.611 1.00 90.19 106 SER A CA 1
ATOM 795 C C . SER A 1 106 ? 2.835 0.245 -7.367 1.00 90.19 106 SER A C 1
ATOM 797 O O . SER A 1 106 ? 2.405 -0.878 -7.119 1.00 90.19 106 SER A O 1
ATOM 799 N N . ALA A 1 107 ? 3.677 0.878 -6.544 1.00 92.88 107 ALA A N 1
ATOM 800 C CA . ALA A 1 107 ? 4.124 0.314 -5.276 1.00 92.88 107 ALA A CA 1
ATOM 801 C C . ALA A 1 107 ? 2.964 0.154 -4.280 1.00 92.88 107 ALA A C 1
ATOM 803 O O . ALA A 1 107 ? 2.839 -0.904 -3.675 1.00 92.88 107 ALA A O 1
ATOM 804 N N . LEU A 1 108 ? 2.084 1.151 -4.142 1.00 94.44 108 LEU A N 1
ATOM 805 C CA . LEU A 1 108 ? 0.897 1.062 -3.287 1.00 94.44 108 LEU A CA 1
ATOM 806 C C . LEU A 1 108 ? -0.051 -0.054 -3.738 1.00 94.44 108 LEU A C 1
ATOM 808 O O . LEU A 1 108 ? -0.487 -0.833 -2.899 1.00 94.44 108 LEU A O 1
ATOM 812 N N . ARG A 1 109 ? -0.320 -0.177 -5.045 1.00 94.12 109 ARG A N 1
ATOM 813 C CA . ARG A 1 109 ? -1.148 -1.266 -5.593 1.00 94.12 109 ARG A CA 1
ATOM 814 C C . ARG A 1 109 ? -0.515 -2.642 -5.383 1.00 94.12 109 ARG A C 1
ATOM 816 O O . ARG A 1 109 ? -1.214 -3.593 -5.065 1.00 94.12 109 ARG A O 1
ATOM 823 N N . LEU A 1 110 ? 0.807 -2.760 -5.502 1.00 94.12 110 LEU A N 1
ATOM 824 C CA . LEU A 1 110 ? 1.499 -4.010 -5.179 1.00 94.12 110 LEU A CA 1
ATOM 825 C C . LEU A 1 110 ? 1.434 -4.339 -3.685 1.00 94.12 110 LEU A C 1
ATOM 827 O O . LEU A 1 110 ? 1.278 -5.500 -3.332 1.00 94.12 110 LEU A O 1
ATOM 831 N N . VAL A 1 111 ? 1.546 -3.344 -2.802 1.00 95.62 111 VAL A N 1
ATOM 832 C CA . VAL A 1 111 ? 1.423 -3.563 -1.352 1.00 95.62 111 VAL A CA 1
ATOM 833 C C . VAL A 1 111 ? -0.006 -3.933 -0.964 1.00 95.62 111 VAL A C 1
ATOM 835 O O . VAL A 1 111 ? -0.161 -4.775 -0.089 1.00 95.62 111 VAL A O 1
ATOM 838 N N . ASP A 1 112 ? -1.020 -3.372 -1.627 1.00 95.38 112 ASP A N 1
ATOM 839 C CA . ASP A 1 112 ? -2.417 -3.818 -1.524 1.00 95.38 112 ASP A CA 1
ATOM 840 C C . ASP A 1 112 ? -2.514 -5.322 -1.827 1.00 95.38 112 ASP A C 1
ATOM 842 O O . ASP A 1 112 ? -2.819 -6.107 -0.928 1.00 95.38 112 ASP A O 1
ATOM 846 N N . VAL A 1 113 ? -2.057 -5.742 -3.010 1.00 93.62 113 VAL A N 1
ATOM 847 C CA . VAL A 1 113 ? -2.017 -7.154 -3.427 1.00 93.62 113 VAL A CA 1
ATOM 848 C C . VAL A 1 113 ? -1.238 -8.048 -2.444 1.00 93.62 113 VAL A C 1
ATOM 850 O O . VAL A 1 113 ? -1.739 -9.080 -2.006 1.00 93.62 113 VAL A O 1
ATOM 853 N N . PHE A 1 114 ? -0.024 -7.663 -2.038 1.00 92.94 114 PHE A N 1
ATOM 854 C CA . PHE A 1 114 ? 0.780 -8.453 -1.094 1.00 92.94 114 PHE A CA 1
ATOM 855 C C . PHE A 1 114 ? 0.188 -8.491 0.321 1.00 92.94 114 PHE A C 1
ATOM 857 O O . PHE A 1 114 ? 0.465 -9.415 1.081 1.00 92.94 114 PHE A O 1
ATOM 864 N N . SER A 1 115 ? -0.575 -7.474 0.719 1.00 94.00 115 SER A N 1
ATOM 865 C CA . SER A 1 115 ? -1.214 -7.445 2.036 1.00 94.00 115 SER A CA 1
ATOM 866 C C . SER A 1 115 ? -2.428 -8.370 2.129 1.00 94.00 115 SER A C 1
ATOM 868 O O . SER A 1 115 ? -2.758 -8.793 3.238 1.00 94.00 115 SER A O 1
ATOM 870 N N . ASP A 1 116 ? -3.049 -8.693 0.992 1.00 92.19 116 ASP A N 1
ATOM 871 C CA . ASP A 1 116 ? -4.144 -9.662 0.881 1.00 92.19 116 ASP A CA 1
ATOM 872 C C . ASP A 1 116 ? -3.629 -11.112 0.763 1.00 92.19 116 ASP A C 1
ATOM 874 O O . ASP A 1 116 ? -4.240 -12.050 1.273 1.00 92.19 116 ASP A O 1
ATOM 878 N N . ASP A 1 117 ? -2.443 -11.309 0.173 1.00 90.00 117 ASP A N 1
ATOM 879 C CA . ASP A 1 117 ? -1.865 -12.641 -0.020 1.00 90.00 117 ASP A CA 1
ATOM 880 C C . ASP A 1 117 ? -1.383 -13.299 1.287 1.00 90.00 117 ASP A C 1
ATOM 882 O O . ASP A 1 117 ? -0.526 -12.780 2.011 1.00 90.00 117 ASP A O 1
ATOM 886 N N . SER A 1 118 ? -1.872 -14.513 1.551 1.00 86.75 118 SER A N 1
ATOM 887 C CA . SER A 1 118 ? -1.573 -15.275 2.771 1.00 86.75 118 SER A CA 1
ATOM 888 C C . SER A 1 118 ? -0.080 -15.567 3.008 1.00 86.75 118 SER A C 1
ATOM 890 O O . SER A 1 118 ? 0.353 -15.617 4.161 1.00 86.75 118 SER A O 1
ATOM 892 N N . ASN A 1 119 ? 0.736 -15.687 1.954 1.00 87.25 119 ASN A N 1
ATOM 893 C CA . ASN A 1 119 ? 2.174 -15.950 2.062 1.00 87.25 119 ASN A CA 1
ATOM 894 C C . ASN A 1 119 ? 2.966 -14.701 2.487 1.00 87.25 119 ASN A C 1
ATOM 896 O O . ASN A 1 119 ? 4.056 -14.808 3.058 1.00 87.25 119 ASN A O 1
ATOM 900 N N . PHE A 1 120 ? 2.438 -13.506 2.209 1.00 89.81 120 PHE A N 1
ATOM 901 C CA . PHE A 1 120 ? 3.116 -12.228 2.451 1.00 89.81 120 PHE A CA 1
ATOM 902 C C . PHE A 1 120 ? 2.571 -11.489 3.670 1.00 89.81 120 PHE A C 1
ATOM 904 O O . PHE A 1 120 ? 3.335 -10.862 4.418 1.00 89.81 120 PHE A O 1
ATOM 911 N N . ARG A 1 121 ? 1.264 -11.599 3.900 1.00 90.06 121 ARG A N 1
ATOM 912 C CA . ARG A 1 121 ? 0.489 -10.826 4.868 1.00 90.06 121 ARG A CA 1
ATOM 913 C C . ARG A 1 121 ? 1.125 -10.739 6.250 1.00 90.06 121 ARG A C 1
ATOM 915 O O . ARG A 1 121 ? 1.335 -9.636 6.751 1.00 90.06 121 ARG A O 1
ATOM 922 N N . SER A 1 122 ? 1.531 -11.864 6.841 1.00 87.56 122 SER A N 1
ATOM 923 C CA . SER A 1 122 ? 2.131 -11.885 8.187 1.00 87.56 122 SER A CA 1
ATOM 924 C C . SER A 1 122 ? 3.403 -11.020 8.298 1.00 87.56 122 SER A C 1
ATOM 926 O O . SER A 1 122 ? 3.594 -10.272 9.265 1.00 87.56 122 SER A O 1
ATOM 928 N N . SER A 1 123 ? 4.251 -11.031 7.262 1.00 89.50 123 SER A N 1
ATOM 929 C CA . SER A 1 123 ? 5.430 -10.157 7.176 1.00 89.50 123 SER A CA 1
ATOM 930 C C . SER A 1 123 ? 5.029 -8.688 6.989 1.00 89.50 123 SER A C 1
ATOM 932 O O . SER A 1 123 ? 5.587 -7.782 7.626 1.00 89.50 123 SER A O 1
ATOM 934 N N . PHE A 1 124 ? 4.016 -8.440 6.161 1.00 93.88 124 PHE A N 1
ATOM 935 C CA . PHE A 1 124 ? 3.538 -7.101 5.827 1.00 93.88 124 PHE A CA 1
ATOM 936 C C . PHE A 1 124 ? 2.850 -6.404 7.002 1.00 93.88 124 PHE A C 1
ATOM 938 O O . PHE A 1 124 ? 3.029 -5.193 7.148 1.00 93.88 124 PHE A O 1
ATOM 945 N N . ILE A 1 125 ? 2.192 -7.143 7.905 1.00 92.81 125 ILE A N 1
ATOM 946 C CA . ILE A 1 125 ? 1.596 -6.601 9.139 1.00 92.81 125 ILE A CA 1
ATOM 947 C C . ILE A 1 125 ? 2.592 -5.710 9.890 1.00 92.81 125 ILE A C 1
ATOM 949 O O . ILE A 1 125 ? 2.219 -4.652 10.385 1.00 92.81 125 ILE A O 1
ATOM 953 N N . THR A 1 126 ? 3.862 -6.113 9.993 1.00 90.44 126 THR A N 1
ATOM 954 C CA . THR A 1 126 ? 4.861 -5.337 10.753 1.00 90.44 126 THR A CA 1
ATOM 955 C C . THR A 1 126 ? 5.557 -4.296 9.881 1.00 90.44 126 THR A C 1
ATOM 957 O O . THR A 1 126 ? 5.781 -3.169 10.314 1.00 90.44 126 THR A O 1
ATOM 960 N N . ASN A 1 127 ? 5.905 -4.664 8.646 1.00 92.12 127 ASN A N 1
ATOM 961 C CA . ASN A 1 127 ? 6.749 -3.837 7.783 1.00 92.12 127 ASN A CA 1
ATOM 962 C C . ASN A 1 127 ? 6.021 -2.636 7.158 1.00 92.12 127 ASN A C 1
ATOM 964 O O . ASN A 1 127 ? 6.691 -1.694 6.729 1.00 92.12 127 ASN A O 1
ATOM 968 N N . THR A 1 128 ? 4.687 -2.658 7.144 1.00 94.69 128 THR A N 1
ATOM 969 C CA . THR A 1 128 ? 3.820 -1.603 6.589 1.00 94.69 128 THR A CA 1
ATOM 970 C C . THR A 1 128 ? 3.570 -0.466 7.589 1.00 94.69 128 THR A C 1
ATOM 972 O O . THR A 1 128 ? 3.424 0.693 7.204 1.00 94.69 128 THR A O 1
ATOM 975 N N . ILE A 1 129 ? 3.600 -0.763 8.895 1.00 93.88 129 ILE A N 1
ATOM 976 C CA . ILE A 1 129 ? 3.299 0.203 9.967 1.00 93.88 129 ILE A CA 1
ATOM 977 C C . ILE A 1 129 ? 4.116 1.505 9.873 1.00 93.88 129 ILE A C 1
ATOM 979 O O . ILE A 1 129 ? 3.510 2.566 10.043 1.00 93.88 129 ILE A O 1
ATOM 983 N N . PRO A 1 130 ? 5.437 1.487 9.589 1.00 90.44 130 PRO A N 1
ATOM 984 C CA . PRO A 1 130 ? 6.224 2.716 9.549 1.00 90.44 130 PRO A CA 1
ATOM 985 C C . PRO A 1 130 ? 5.715 3.737 8.527 1.00 90.44 130 PRO A C 1
ATOM 987 O O . PRO A 1 130 ? 5.533 4.900 8.877 1.00 90.44 130 PRO A O 1
ATOM 990 N N . PHE A 1 131 ? 5.437 3.323 7.284 1.00 90.81 131 PHE A N 1
ATOM 991 C CA . PHE A 1 131 ? 5.003 4.273 6.254 1.00 90.81 131 PHE A CA 1
ATOM 992 C C . PHE A 1 131 ? 3.537 4.692 6.447 1.00 90.81 131 PHE A C 1
ATOM 994 O O . PHE A 1 131 ? 3.204 5.851 6.217 1.00 90.81 131 PHE A O 1
ATOM 1001 N N . LEU A 1 132 ? 2.664 3.796 6.934 1.00 95.00 132 LEU A N 1
ATOM 1002 C CA . LEU A 1 132 ? 1.284 4.165 7.280 1.00 95.00 132 LEU A CA 1
ATOM 1003 C C . LEU A 1 132 ? 1.247 5.188 8.415 1.00 95.00 132 LEU A C 1
ATOM 1005 O O . LEU A 1 132 ? 0.486 6.149 8.351 1.00 95.00 132 LEU A O 1
ATOM 1009 N N . THR A 1 133 ? 2.091 5.011 9.435 1.00 92.06 133 THR A N 1
ATOM 1010 C CA . THR A 1 133 ? 2.226 5.989 10.520 1.00 92.06 133 THR A CA 1
ATOM 1011 C C . THR A 1 133 ? 2.733 7.324 9.983 1.00 92.06 133 THR A C 1
ATOM 1013 O O . THR A 1 133 ? 2.168 8.348 10.335 1.00 92.06 133 THR A O 1
ATOM 1016 N N . GLN A 1 134 ? 3.723 7.338 9.082 1.00 89.25 134 GLN A N 1
ATOM 1017 C CA . GLN A 1 134 ? 4.213 8.580 8.462 1.00 89.25 134 GLN A CA 1
ATOM 1018 C C . GLN A 1 134 ? 3.111 9.335 7.710 1.00 89.25 134 GLN A C 1
ATOM 1020 O O . GLN A 1 134 ? 2.985 10.544 7.882 1.00 89.25 134 GLN A O 1
ATOM 1025 N N . ILE A 1 135 ? 2.289 8.623 6.931 1.00 91.75 135 ILE A N 1
ATOM 1026 C CA . ILE A 1 135 ? 1.124 9.197 6.243 1.00 91.75 135 ILE A CA 1
ATOM 1027 C C . ILE A 1 135 ? 0.126 9.768 7.258 1.00 91.75 135 ILE A C 1
ATOM 1029 O O . ILE A 1 135 ? -0.339 10.895 7.121 1.00 91.75 135 ILE A O 1
ATOM 1033 N N . LEU A 1 136 ? -0.216 8.997 8.291 1.00 94.12 136 LEU A N 1
ATOM 1034 C CA . LEU A 1 136 ? -1.229 9.388 9.271 1.00 94.12 136 LEU A CA 1
ATOM 1035 C C . LEU A 1 136 ? -0.727 10.435 10.276 1.00 94.12 136 LEU A C 1
ATOM 1037 O O . LEU A 1 136 ? -1.550 11.093 10.903 1.00 94.12 136 LEU A O 1
ATOM 1041 N N . ALA A 1 137 ? 0.583 10.614 10.431 1.00 91.31 137 ALA A N 1
ATOM 1042 C CA . ALA A 1 137 ? 1.194 11.611 11.309 1.00 91.31 137 ALA A CA 1
ATOM 1043 C C . ALA A 1 137 ? 1.394 12.981 10.630 1.00 91.31 137 ALA A C 1
ATOM 1045 O O . ALA A 1 137 ? 1.847 13.924 11.280 1.00 91.31 137 ALA A O 1
ATOM 1046 N N . THR A 1 138 ? 1.055 13.120 9.342 1.00 88.69 138 THR A N 1
ATOM 1047 C CA . THR A 1 138 ? 1.039 14.412 8.639 1.00 88.69 138 THR A CA 1
ATOM 1048 C C . THR A 1 138 ? 0.136 15.420 9.376 1.00 88.69 138 THR A C 1
ATOM 1050 O O . THR A 1 138 ? -0.929 15.030 9.864 1.00 88.69 138 THR A O 1
ATOM 1053 N N . PRO A 1 139 ? 0.507 16.715 9.476 1.00 90.31 139 PRO A N 1
ATOM 1054 C CA . PRO A 1 139 ? -0.365 17.738 10.053 1.00 90.31 139 PRO A CA 1
ATOM 1055 C C . PRO A 1 139 ? -1.774 17.683 9.459 1.00 90.31 139 PRO A C 1
ATOM 1057 O O . PRO A 1 139 ? -1.933 17.507 8.255 1.00 90.31 139 PRO A O 1
ATOM 1060 N N . HIS A 1 140 ? -2.797 17.823 10.302 1.00 92.00 140 HIS A N 1
ATOM 1061 C CA . HIS A 1 140 ? -4.173 17.479 9.937 1.00 92.00 140 HIS A CA 1
ATOM 1062 C C . HIS A 1 140 ? -4.676 18.166 8.653 1.00 92.00 140 HIS A C 1
ATOM 1064 O O . HIS A 1 140 ? -5.215 17.500 7.771 1.00 92.00 140 HIS A O 1
ATOM 1070 N N . ASP A 1 141 ? -4.432 19.469 8.502 1.00 90.00 141 ASP A N 1
ATOM 1071 C CA . ASP A 1 141 ? -4.874 20.234 7.326 1.00 90.00 141 ASP A CA 1
ATOM 1072 C C . ASP A 1 141 ? -4.172 19.773 6.031 1.00 90.00 141 ASP A C 1
ATOM 1074 O O . ASP A 1 141 ? -4.785 19.669 4.964 1.00 90.00 141 ASP A O 1
ATOM 1078 N N . GLU A 1 142 ? -2.884 19.435 6.125 1.00 88.38 142 GLU A N 1
ATOM 1079 C CA . GLU A 1 142 ? -2.103 18.872 5.017 1.00 88.38 142 GLU A CA 1
ATOM 1080 C C . GLU A 1 142 ? -2.569 17.445 4.691 1.00 88.38 142 GLU A C 1
ATOM 1082 O O . GLU A 1 142 ? -2.699 17.070 3.525 1.00 88.38 142 GLU A O 1
ATOM 1087 N N . PHE A 1 143 ? -2.900 16.654 5.715 1.00 91.81 143 PHE A N 1
ATOM 1088 C CA . PHE A 1 143 ? -3.436 15.313 5.529 1.00 91.81 143 PHE A CA 1
ATOM 1089 C C . PHE A 1 143 ? -4.770 15.345 4.779 1.00 91.81 143 PHE A C 1
ATOM 1091 O O . PHE A 1 143 ? -4.939 14.623 3.798 1.00 91.81 143 PHE A O 1
ATOM 1098 N N . VAL A 1 144 ? -5.710 16.193 5.207 1.00 92.12 144 VAL A N 1
ATOM 1099 C CA . VAL A 1 144 ? -7.033 16.300 4.578 1.00 92.12 144 VAL A CA 1
ATOM 1100 C C . VAL A 1 144 ? -6.915 16.787 3.134 1.00 92.12 144 VAL A C 1
ATOM 1102 O O . VAL A 1 144 ? -7.526 16.194 2.247 1.00 92.12 144 VAL A O 1
ATOM 1105 N N . SER A 1 145 ? -6.094 17.808 2.878 1.00 86.00 145 SER A N 1
ATOM 1106 C CA . SER A 1 145 ? -5.893 18.328 1.518 1.00 86.00 145 SER A CA 1
ATOM 1107 C C . SER A 1 145 ? -5.192 17.338 0.582 1.00 86.00 145 SER A C 1
ATOM 1109 O O . SER A 1 145 ? -5.522 17.294 -0.598 1.00 86.00 145 SER A O 1
ATOM 1111 N N . SER A 1 146 ? -4.276 16.507 1.086 1.00 84.00 146 SER A N 1
ATOM 1112 C CA . SER A 1 146 ? -3.561 15.523 0.262 1.00 84.00 146 SER A CA 1
ATOM 1113 C C . SER A 1 146 ? -4.334 14.210 0.085 1.00 84.00 146 SER A C 1
ATOM 1115 O O . SER A 1 146 ? -4.394 13.667 -1.016 1.00 84.00 146 SER A O 1
ATOM 1117 N N . TRP A 1 147 ? -4.928 13.666 1.148 1.00 90.06 147 TRP A N 1
ATOM 1118 C CA . TRP A 1 147 ? -5.480 12.302 1.161 1.00 90.06 147 TRP A CA 1
ATOM 1119 C C . TRP A 1 147 ? -7.005 12.239 1.138 1.00 90.06 147 TRP A C 1
ATOM 1121 O O . TRP A 1 147 ? -7.556 11.206 0.758 1.00 90.06 147 TRP A O 1
ATOM 1131 N N . CYS A 1 148 ? -7.683 13.318 1.533 1.00 90.94 148 CYS A N 1
ATOM 1132 C CA . CYS A 1 148 ? -9.141 13.370 1.677 1.00 90.94 148 CYS A CA 1
ATOM 1133 C C . CYS A 1 148 ? -9.791 14.448 0.791 1.00 90.94 148 CYS A C 1
ATOM 1135 O O . CYS A 1 148 ? -10.907 14.883 1.074 1.00 90.94 148 CYS A O 1
ATOM 1137 N N . SER A 1 149 ? -9.100 14.895 -0.260 1.00 80.31 149 SER A N 1
ATOM 1138 C CA . SER A 1 149 ? -9.591 15.890 -1.214 1.00 80.31 149 SER A CA 1
ATOM 1139 C C . SER A 1 149 ? -9.282 15.478 -2.653 1.00 80.31 149 SER A C 1
ATOM 1141 O O . SER A 1 149 ? -8.412 14.645 -2.911 1.00 80.31 149 SER A O 1
ATOM 1143 N N . VAL A 1 150 ? -10.017 16.076 -3.590 1.00 68.25 150 VAL A N 1
ATOM 1144 C CA . VAL A 1 150 ? -9.843 15.920 -5.042 1.00 68.25 150 VAL A CA 1
ATOM 1145 C C . VAL A 1 150 ? -9.031 17.062 -5.669 1.00 68.25 150 VAL A C 1
ATOM 1147 O O . VAL A 1 150 ? -8.638 16.963 -6.830 1.00 68.25 150 VAL A O 1
ATOM 1150 N N . ASP A 1 151 ? -8.739 18.121 -4.909 1.00 57.78 151 ASP A N 1
ATOM 1151 C CA . ASP A 1 151 ? -8.041 19.316 -5.394 1.00 57.78 151 ASP A CA 1
ATOM 1152 C C . ASP A 1 151 ? -6.516 19.147 -5.317 1.00 57.78 151 ASP A C 1
ATOM 1154 O O . ASP A 1 151 ? -5.851 19.702 -4.441 1.00 57.78 151 ASP A O 1
ATOM 1158 N N . LEU A 1 152 ? -5.946 18.369 -6.241 1.00 56.88 152 LEU A N 1
ATOM 1159 C CA . LEU A 1 152 ? -4.493 18.282 -6.415 1.00 56.88 152 LEU A CA 1
ATOM 1160 C C . LEU A 1 152 ? -4.025 19.094 -7.638 1.00 56.88 152 LEU A C 1
ATOM 1162 O O . LEU A 1 152 ? -4.648 18.997 -8.704 1.00 56.88 152 LEU A O 1
ATOM 1166 N N . PRO A 1 153 ? -2.919 19.863 -7.527 1.00 53.59 153 PRO A N 1
ATOM 1167 C CA . PRO A 1 153 ? -2.273 20.482 -8.681 1.00 53.59 153 PRO A CA 1
ATOM 1168 C C . PRO A 1 153 ? -1.782 19.428 -9.687 1.00 53.59 153 PRO A C 1
ATOM 1170 O O . PRO A 1 153 ? -1.706 18.240 -9.375 1.00 53.59 153 PRO A O 1
ATOM 1173 N N . VAL A 1 154 ? -1.485 19.899 -10.906 1.00 51.50 154 VAL A N 1
ATOM 1174 C CA . VAL A 1 154 ? -1.101 19.121 -12.099 1.00 51.50 154 VAL A CA 1
ATOM 1175 C C . VAL A 1 154 ? -0.240 17.906 -11.750 1.00 51.50 154 VAL A C 1
ATOM 1177 O O . VAL A 1 154 ? 0.815 18.028 -11.128 1.00 51.50 154 VAL A O 1
ATOM 1180 N N . MET A 1 155 ? -0.735 16.741 -12.165 1.00 57.00 155 MET A N 1
ATOM 1181 C CA . MET A 1 155 ? -0.093 15.453 -11.956 1.00 57.00 155 MET A CA 1
ATOM 1182 C C . MET A 1 155 ? 1.114 15.244 -12.854 1.00 57.00 155 MET A C 1
ATOM 1184 O O . MET A 1 155 ? 1.290 15.884 -13.884 1.00 57.00 155 MET A O 1
ATOM 1188 N N . GLU A 1 156 ? 1.920 14.297 -12.408 1.00 53.84 156 GLU A N 1
ATOM 1189 C CA . GLU A 1 156 ? 3.108 13.770 -13.052 1.00 53.84 156 GLU A CA 1
ATOM 1190 C C . GLU A 1 156 ? 2.949 13.474 -14.536 1.00 53.84 156 GLU A C 1
ATOM 1192 O O . GLU A 1 156 ? 2.042 12.757 -14.957 1.00 53.84 156 GLU A O 1
ATOM 1197 N N . ASP A 1 157 ? 3.907 13.982 -15.303 1.00 52.41 157 ASP A N 1
ATOM 1198 C CA . ASP A 1 157 ? 4.197 13.477 -16.632 1.00 52.41 157 ASP A CA 1
ATOM 1199 C C . ASP A 1 157 ? 5.050 12.215 -16.470 1.00 52.41 157 ASP A C 1
ATOM 1201 O O . ASP A 1 157 ? 6.260 12.281 -16.225 1.00 52.41 157 ASP A O 1
ATOM 1205 N N . ASP A 1 158 ? 4.425 11.046 -16.604 1.00 54.56 158 ASP A N 1
ATOM 1206 C CA . ASP A 1 158 ? 5.186 9.870 -17.005 1.00 54.56 158 ASP A CA 1
ATOM 1207 C C . ASP A 1 158 ? 5.455 9.977 -18.503 1.00 54.56 158 ASP A C 1
ATOM 1209 O O . ASP A 1 158 ? 4.709 10.621 -19.240 1.00 54.56 158 ASP A O 1
ATOM 1213 N N . ALA A 1 159 ? 6.533 9.370 -18.978 1.00 56.50 159 ALA A N 1
ATOM 1214 C CA . ALA A 1 159 ? 6.832 9.403 -20.391 1.00 56.50 159 ALA A CA 1
ATOM 1215 C C . ALA A 1 159 ? 7.345 8.058 -20.868 1.00 56.50 159 ALA A C 1
ATOM 1217 O O . ALA A 1 159 ? 8.371 7.557 -20.399 1.00 56.50 159 ALA A O 1
ATOM 1218 N N . ASN A 1 160 ? 6.641 7.482 -21.835 1.00 55.81 160 ASN A N 1
ATOM 1219 C CA . ASN A 1 160 ? 7.089 6.254 -22.448 1.00 55.81 160 ASN A CA 1
ATOM 1220 C C . ASN A 1 160 ? 8.170 6.575 -23.471 1.00 55.81 160 ASN A C 1
ATOM 1222 O O . ASN A 1 160 ? 7.998 7.449 -24.320 1.00 55.81 160 ASN A O 1
ATOM 1226 N N . LEU A 1 161 ? 9.291 5.874 -23.362 1.00 55.69 161 LEU A N 1
ATOM 1227 C CA . LEU A 1 161 ? 10.367 5.996 -24.324 1.00 55.69 161 LEU A CA 1
ATOM 1228 C C . LEU A 1 161 ? 9.981 5.228 -25.593 1.00 55.69 161 LEU A C 1
ATOM 1230 O O . LEU A 1 161 ? 9.899 4.000 -25.553 1.00 55.69 161 LEU A O 1
ATOM 1234 N N . ASP A 1 162 ? 9.777 5.935 -26.704 1.00 57.72 162 ASP A N 1
ATOM 1235 C CA . ASP A 1 162 ? 9.726 5.333 -28.036 1.00 57.72 162 ASP A CA 1
ATOM 1236 C C . ASP A 1 162 ? 11.151 4.861 -28.366 1.00 57.72 162 ASP A C 1
ATOM 1238 O O . ASP A 1 162 ? 12.001 5.618 -28.840 1.00 57.72 162 ASP A O 1
ATOM 1242 N N . TYR A 1 163 ? 11.430 3.609 -28.004 1.00 57.25 163 TYR A N 1
ATOM 1243 C CA . TYR A 1 163 ? 12.738 2.987 -28.135 1.00 57.25 163 TYR A CA 1
ATOM 1244 C C . TYR A 1 163 ? 12.824 2.186 -29.434 1.00 57.25 163 TYR A C 1
ATOM 1246 O O . TYR A 1 163 ? 12.048 1.253 -29.639 1.00 57.25 163 TYR A O 1
ATOM 1254 N N . ASP A 1 164 ? 13.789 2.526 -30.291 1.00 60.84 164 ASP A N 1
ATOM 1255 C CA . ASP A 1 164 ? 14.202 1.694 -31.420 1.00 60.84 164 ASP A CA 1
ATOM 1256 C C . ASP A 1 164 ? 15.418 0.837 -31.006 1.00 60.84 164 ASP A C 1
ATOM 1258 O O . ASP A 1 164 ? 16.562 1.303 -31.058 1.00 60.84 164 ASP A O 1
ATOM 1262 N N . PRO A 1 165 ? 15.212 -0.423 -30.577 1.00 55.75 165 PRO A N 1
ATOM 1263 C CA . PRO A 1 165 ? 16.305 -1.294 -30.147 1.00 55.75 165 PRO A CA 1
ATOM 1264 C C . PRO A 1 165 ? 17.328 -1.555 -31.255 1.00 55.75 165 PRO A C 1
ATOM 1266 O O . PRO A 1 165 ? 18.508 -1.760 -30.967 1.00 55.75 165 PRO A O 1
ATOM 1269 N N . VAL A 1 166 ? 16.896 -1.535 -32.518 1.00 62.03 166 VAL A N 1
ATOM 1270 C CA . VAL A 1 166 ? 17.763 -1.797 -33.669 1.00 62.03 166 VAL A CA 1
ATOM 1271 C C . VAL A 1 166 ? 18.638 -0.578 -33.943 1.00 62.03 166 VAL A C 1
ATOM 1273 O O . VAL A 1 166 ? 19.857 -0.717 -34.048 1.00 62.03 166 VAL A O 1
ATOM 1276 N N . GLY A 1 167 ? 18.046 0.619 -33.969 1.00 68.44 167 GLY A N 1
ATOM 1277 C CA . GLY A 1 167 ? 18.784 1.876 -34.105 1.00 68.44 167 GLY A CA 1
ATOM 1278 C C . GLY A 1 167 ? 19.774 2.109 -32.959 1.00 68.44 167 GLY A C 1
ATOM 1279 O O . GLY A 1 167 ? 20.923 2.487 -33.191 1.00 68.44 167 GLY A O 1
ATOM 1280 N N . ALA A 1 168 ? 19.377 1.808 -31.721 1.00 63.44 168 ALA A N 1
ATOM 1281 C CA . ALA A 1 168 ? 20.256 1.909 -30.559 1.00 63.44 168 ALA A CA 1
ATOM 1282 C C . ALA A 1 168 ? 21.445 0.933 -30.609 1.00 63.44 168 ALA A C 1
ATOM 1284 O O . ALA A 1 168 ? 22.570 1.317 -30.276 1.00 63.44 168 ALA A O 1
ATOM 1285 N N . ALA A 1 169 ? 21.215 -0.315 -31.027 1.00 60.69 169 ALA A N 1
ATOM 1286 C CA . ALA A 1 169 ? 22.276 -1.308 -31.173 1.00 60.69 169 ALA A CA 1
ATOM 1287 C C . ALA A 1 169 ? 23.269 -0.930 -32.286 1.00 60.69 169 ALA A C 1
ATOM 1289 O O . ALA A 1 169 ? 24.478 -1.055 -32.083 1.00 60.69 169 ALA A O 1
ATOM 1290 N N . ASP A 1 170 ? 22.782 -0.414 -33.420 1.00 66.75 170 ASP A N 1
ATOM 1291 C CA . ASP A 1 170 ? 23.631 0.085 -34.511 1.00 66.75 170 ASP A CA 1
ATOM 1292 C C . ASP A 1 170 ? 24.525 1.241 -34.035 1.00 66.75 170 ASP A C 1
ATOM 1294 O O . ASP A 1 170 ? 25.737 1.240 -34.247 1.00 66.75 170 ASP A O 1
ATOM 1298 N N . LEU A 1 171 ? 23.965 2.186 -33.275 1.00 65.75 171 LEU A N 1
ATOM 1299 C CA . LEU A 1 171 ? 24.729 3.293 -32.695 1.00 65.75 171 LEU A CA 1
ATOM 1300 C C . LEU A 1 171 ? 25.776 2.832 -31.683 1.00 65.75 171 LEU A C 1
ATOM 1302 O O . LEU A 1 171 ? 26.895 3.346 -31.695 1.00 65.75 171 LEU A O 1
ATOM 1306 N N . ALA A 1 172 ? 25.446 1.860 -30.830 1.00 60.56 172 ALA A N 1
ATOM 1307 C CA . ALA A 1 172 ? 26.400 1.283 -29.889 1.00 60.56 172 ALA A CA 1
ATOM 1308 C C . ALA A 1 172 ? 27.556 0.579 -30.620 1.00 60.56 172 ALA A C 1
ATOM 1310 O O . ALA A 1 172 ? 28.718 0.739 -30.240 1.00 60.56 172 ALA A O 1
ATOM 1311 N N . LEU A 1 173 ? 27.259 -0.142 -31.706 1.00 66.88 173 LEU A N 1
ATOM 1312 C CA . LEU A 1 173 ? 28.260 -0.805 -32.541 1.00 66.88 173 LEU A CA 1
ATOM 1313 C C . LEU A 1 173 ? 29.166 0.211 -33.257 1.00 66.88 173 LEU A C 1
ATOM 1315 O O . LEU A 1 173 ? 30.389 0.050 -33.296 1.00 66.88 173 LEU A O 1
ATOM 1319 N N . LEU A 1 174 ? 28.578 1.290 -33.779 1.00 66.75 174 LEU A N 1
ATOM 1320 C CA . LEU A 1 174 ? 29.298 2.394 -34.414 1.00 66.75 174 LEU A CA 1
ATOM 1321 C C . LEU A 1 174 ? 30.179 3.153 -33.413 1.00 66.75 174 LEU A C 1
ATOM 1323 O O . LEU A 1 174 ? 31.316 3.492 -33.745 1.00 66.75 174 LEU A O 1
ATOM 1327 N N . ALA A 1 175 ? 29.693 3.372 -32.189 1.00 61.59 175 ALA A N 1
ATOM 1328 C CA . ALA A 1 175 ? 30.458 3.970 -31.097 1.00 61.59 175 ALA A CA 1
ATOM 1329 C C . ALA A 1 175 ? 31.638 3.085 -30.680 1.00 61.59 175 ALA A C 1
ATOM 1331 O O . ALA A 1 175 ? 32.763 3.573 -30.597 1.00 61.59 175 ALA A O 1
ATOM 1332 N N . ALA A 1 176 ? 31.412 1.780 -30.501 1.00 64.81 176 ALA A N 1
ATOM 1333 C CA . ALA A 1 176 ? 32.468 0.812 -30.199 1.00 64.81 176 ALA A CA 1
ATOM 1334 C C . ALA A 1 176 ? 33.522 0.723 -31.318 1.00 64.81 176 ALA A C 1
ATOM 1336 O O . ALA A 1 176 ? 34.685 0.424 -31.057 1.00 64.81 176 ALA A O 1
ATOM 1337 N N . SER A 1 177 ? 33.123 1.027 -32.554 1.00 71.94 177 SER A N 1
ATOM 1338 C CA . SER A 1 177 ? 34.001 1.049 -33.726 1.00 71.94 177 SER A CA 1
ATOM 1339 C C . SER A 1 177 ? 34.668 2.412 -33.975 1.00 71.94 177 SER A C 1
ATOM 1341 O O . SER A 1 177 ? 35.330 2.574 -34.997 1.00 71.94 177 SER A O 1
ATOM 1343 N N . ASN A 1 178 ? 34.503 3.404 -33.083 1.00 68.56 178 ASN A N 1
ATOM 1344 C CA . ASN A 1 178 ? 34.965 4.795 -33.250 1.00 68.56 178 ASN A CA 1
ATOM 1345 C C . ASN A 1 178 ? 34.470 5.482 -34.544 1.00 68.56 178 ASN A C 1
ATOM 1347 O O . ASN A 1 178 ? 35.075 6.441 -35.017 1.00 68.56 178 ASN A O 1
ATOM 1351 N N . MET A 1 179 ? 33.364 5.006 -35.119 1.00 70.19 179 MET A N 1
ATOM 1352 C CA . MET A 1 179 ? 32.762 5.518 -36.361 1.00 70.19 179 MET A CA 1
ATOM 1353 C C . MET A 1 179 ? 31.574 6.459 -36.093 1.00 70.19 179 MET A C 1
ATOM 1355 O O . MET A 1 179 ? 30.784 6.753 -36.993 1.00 70.19 179 MET A O 1
ATOM 1359 N N . LEU A 1 180 ? 31.406 6.909 -34.847 1.00 63.97 180 LEU A N 1
ATOM 1360 C CA . LEU A 1 180 ? 30.304 7.773 -34.439 1.00 63.97 180 LEU A CA 1
ATOM 1361 C C . LEU A 1 180 ? 30.599 9.230 -34.833 1.00 63.97 180 LEU A C 1
ATOM 1363 O O . LEU A 1 180 ? 31.574 9.817 -34.372 1.00 63.97 180 LEU A O 1
ATOM 1367 N N . THR A 1 181 ? 29.757 9.817 -35.683 1.00 61.06 181 THR A N 1
ATOM 1368 C CA . THR A 1 181 ? 29.846 11.227 -36.106 1.00 61.06 181 THR A CA 1
ATOM 1369 C C . THR A 1 181 ? 28.755 12.065 -35.438 1.00 61.06 181 THR A C 1
ATOM 1371 O O . THR A 1 181 ? 27.672 11.548 -35.176 1.00 61.06 181 THR A O 1
ATOM 1374 N N . GLU A 1 182 ? 28.987 13.365 -35.212 1.00 53.56 182 GLU A N 1
ATOM 1375 C CA . GLU A 1 182 ? 28.022 14.278 -34.554 1.00 53.56 182 GLU A CA 1
ATOM 1376 C C . GLU A 1 182 ? 26.618 14.263 -35.194 1.00 53.56 182 GLU A C 1
ATOM 1378 O O . GLU A 1 182 ? 25.618 14.334 -34.488 1.00 53.56 182 GLU A O 1
ATOM 1383 N N . ALA A 1 183 ? 26.513 14.069 -36.514 1.00 47.34 183 ALA A N 1
ATOM 1384 C CA . ALA A 1 183 ? 25.229 13.962 -37.218 1.00 47.34 183 ALA A CA 1
ATOM 1385 C C . ALA A 1 183 ? 24.461 12.649 -36.934 1.00 47.34 183 ALA A C 1
ATOM 1387 O O . ALA A 1 183 ? 23.238 12.621 -37.048 1.00 47.34 183 ALA A O 1
ATOM 1388 N N . LYS A 1 184 ? 25.158 11.569 -36.548 1.00 51.44 184 LYS A N 1
ATOM 1389 C CA . LYS A 1 184 ? 24.576 10.275 -36.134 1.00 51.44 184 LYS A CA 1
ATOM 1390 C C . LYS A 1 184 ? 24.270 10.203 -34.636 1.00 51.44 184 LYS A C 1
ATOM 1392 O O . LYS A 1 184 ? 23.528 9.326 -34.214 1.00 51.44 184 LYS A O 1
ATOM 1397 N N . VAL A 1 185 ? 24.795 11.140 -33.845 1.00 50.09 185 VAL A N 1
ATOM 1398 C CA . VAL A 1 185 ? 24.485 11.296 -32.410 1.00 50.09 185 VAL A CA 1
ATOM 1399 C C . VAL A 1 185 ? 23.073 11.864 -32.193 1.00 50.09 185 VAL A C 1
ATOM 1401 O O . VAL A 1 185 ? 22.554 11.811 -31.084 1.00 50.09 185 VAL A O 1
ATOM 1404 N N . ASN A 1 186 ? 22.397 12.324 -33.253 1.00 46.94 186 ASN A N 1
ATOM 1405 C CA . ASN A 1 186 ? 21.041 12.877 -33.201 1.00 46.94 186 ASN A CA 1
ATOM 1406 C C . ASN A 1 186 ? 19.935 11.802 -33.082 1.00 46.94 186 ASN A C 1
ATOM 1408 O O . ASN A 1 186 ? 18.837 11.956 -33.616 1.00 46.94 186 ASN A O 1
ATOM 1412 N N . TYR A 1 187 ? 20.231 10.691 -32.405 1.00 52.31 187 TYR A N 1
ATOM 1413 C CA . TYR A 1 187 ? 19.245 9.688 -32.028 1.00 52.31 187 TYR A CA 1
ATOM 1414 C C . TYR A 1 187 ? 18.372 10.263 -30.915 1.00 52.31 187 TYR A C 1
ATOM 1416 O O . TYR A 1 187 ? 18.738 10.253 -29.737 1.00 52.31 187 TYR A O 1
ATOM 1424 N N . SER A 1 188 ? 17.232 10.834 -31.301 1.00 49.50 188 SER A N 1
ATOM 1425 C CA . SER A 1 188 ? 16.266 11.357 -30.348 1.00 49.50 188 SER A CA 1
ATOM 1426 C C . SER A 1 188 ? 15.369 10.227 -29.859 1.00 49.50 188 SER A C 1
ATOM 1428 O O . SER A 1 188 ? 14.474 9.752 -30.558 1.00 49.50 188 SER A O 1
ATOM 1430 N N . CYS A 1 189 ? 15.604 9.831 -28.620 1.00 49.19 189 CYS A N 1
ATOM 1431 C CA . CYS A 1 189 ? 14.658 9.099 -27.803 1.00 49.19 189 CYS A CA 1
ATOM 1432 C C . CYS A 1 189 ? 13.393 9.954 -27.605 1.00 49.19 189 CYS A C 1
ATOM 1434 O O . CYS A 1 189 ? 13.387 10.867 -26.778 1.00 49.19 189 CYS A O 1
ATOM 1436 N N . ASN A 1 190 ? 12.342 9.704 -28.390 1.00 51.22 190 ASN A N 1
ATOM 1437 C CA . ASN A 1 190 ? 11.084 10.431 -28.244 1.00 51.22 190 ASN A CA 1
ATOM 1438 C C . ASN A 1 190 ? 10.346 9.922 -27.008 1.00 51.22 190 ASN A C 1
ATOM 1440 O O . ASN A 1 190 ? 10.177 8.723 -26.812 1.00 51.22 190 ASN A O 1
ATOM 1444 N N . PHE A 1 191 ? 9.904 10.849 -26.170 1.00 55.97 191 PHE A N 1
ATOM 1445 C CA . PHE A 1 191 ? 9.146 10.545 -24.970 1.00 55.97 191 PHE A CA 1
ATOM 1446 C C . PHE A 1 191 ? 7.678 10.886 -25.217 1.00 55.97 191 PHE A C 1
ATOM 1448 O O . PHE A 1 191 ? 7.343 12.040 -25.485 1.00 55.97 191 PHE A O 1
ATOM 1455 N N . ARG A 1 192 ? 6.792 9.891 -25.141 1.00 56.41 192 ARG A N 1
ATOM 1456 C CA . ARG A 1 192 ? 5.341 10.111 -25.168 1.00 56.41 192 ARG A CA 1
ATOM 1457 C C . ARG A 1 192 ? 4.846 10.328 -23.752 1.00 56.41 192 ARG A C 1
ATOM 1459 O O . ARG A 1 192 ? 4.899 9.383 -22.970 1.00 56.41 192 ARG A O 1
ATOM 1466 N N . SER A 1 193 ? 4.356 11.527 -23.441 1.00 58.75 193 SER A N 1
ATOM 1467 C CA . SER A 1 193 ? 3.723 11.773 -22.142 1.00 58.75 193 SER A CA 1
ATOM 1468 C C . SER A 1 193 ? 2.503 10.861 -21.966 1.00 58.75 193 SER A C 1
ATOM 1470 O O . SER A 1 193 ? 1.668 10.728 -22.866 1.00 58.75 193 SER A O 1
ATOM 1472 N N . ILE A 1 194 ? 2.437 10.208 -20.810 1.00 59.84 194 ILE A N 1
ATOM 1473 C CA . ILE A 1 194 ? 1.269 9.510 -20.291 1.00 59.84 194 ILE A CA 1
ATOM 1474 C C . ILE A 1 194 ? 0.835 10.305 -19.063 1.00 59.84 194 ILE A C 1
ATOM 1476 O O . ILE A 1 194 ? 1.437 10.202 -17.997 1.00 59.84 194 ILE A O 1
ATOM 1480 N N . SER A 1 195 ? -0.221 11.098 -19.219 1.00 59.78 195 SER A N 1
ATOM 1481 C CA . SER A 1 195 ? -0.805 11.853 -18.114 1.00 59.78 195 SER A CA 1
ATOM 1482 C C . SER A 1 195 ? -1.970 11.076 -17.503 1.00 59.78 195 SER A C 1
ATOM 1484 O O . SER A 1 195 ? -2.941 10.765 -18.201 1.00 59.78 195 SER A O 1
ATOM 1486 N N . MET A 1 196 ? -1.922 10.816 -16.198 1.00 63.62 196 MET A N 1
ATOM 1487 C CA . MET A 1 196 ? -3.094 10.367 -15.444 1.00 63.62 196 MET A CA 1
ATOM 1488 C C . MET A 1 196 ? -3.863 11.588 -14.909 1.00 63.62 196 MET A C 1
ATOM 1490 O O . MET A 1 196 ? -3.232 12.510 -14.386 1.00 63.62 196 MET A O 1
ATOM 1494 N N . PRO A 1 197 ? -5.209 11.623 -14.981 1.00 70.81 197 PRO A N 1
ATOM 1495 C CA . PRO A 1 197 ? -5.984 12.694 -14.357 1.00 70.81 197 PRO A CA 1
ATOM 1496 C C . PRO A 1 197 ? -5.704 12.789 -12.849 1.00 70.81 197 PRO A C 1
ATOM 1498 O O . PRO A 1 197 ? -5.710 11.773 -12.148 1.00 70.81 197 PRO A O 1
ATOM 1501 N N . SER A 1 198 ? -5.508 14.006 -12.330 1.00 70.50 198 SER A N 1
ATOM 1502 C CA . SER A 1 198 ? -5.095 14.236 -10.935 1.00 70.50 198 SER A CA 1
ATOM 1503 C C . SER A 1 198 ? -6.046 13.677 -9.894 1.00 70.50 198 SER A C 1
ATOM 1505 O O . SER A 1 198 ? -5.616 13.057 -8.922 1.00 70.50 198 SER A O 1
ATOM 1507 N N . ILE A 1 199 ? -7.342 13.810 -10.151 1.00 76.75 199 ILE A N 1
ATOM 1508 C CA . ILE A 1 199 ? -8.397 13.275 -9.293 1.00 76.75 199 ILE A CA 1
ATOM 1509 C C . ILE A 1 199 ? -8.310 11.747 -9.225 1.00 76.75 199 ILE A C 1
ATOM 1511 O O . ILE A 1 199 ? -8.325 11.176 -8.136 1.00 76.75 199 ILE A O 1
ATOM 1515 N N . GLN A 1 200 ? -8.167 11.080 -10.375 1.00 80.94 200 GLN A N 1
ATOM 1516 C CA . GLN A 1 200 ? -8.114 9.620 -10.431 1.00 80.94 200 GLN A CA 1
ATOM 1517 C C . GLN A 1 200 ? -6.883 9.091 -9.692 1.00 80.94 200 GLN A C 1
ATOM 1519 O O . GLN A 1 200 ? -6.983 8.112 -8.953 1.00 80.94 200 GLN A O 1
ATOM 1524 N N . TYR A 1 201 ? -5.737 9.757 -9.840 1.00 81.69 201 TYR A N 1
ATOM 1525 C CA . TYR A 1 201 ? -4.535 9.420 -9.087 1.00 81.69 201 TYR A CA 1
ATOM 1526 C C . TYR A 1 201 ? -4.744 9.576 -7.576 1.00 81.69 201 TYR A C 1
ATOM 1528 O O . TYR A 1 201 ? -4.475 8.636 -6.829 1.00 81.69 201 TYR A O 1
ATOM 1536 N N . ALA A 1 202 ? -5.263 10.726 -7.129 1.00 83.94 202 ALA A N 1
ATOM 1537 C CA . ALA A 1 202 ? -5.516 11.005 -5.714 1.00 83.94 202 ALA A CA 1
ATOM 1538 C C . ALA A 1 202 ? -6.403 9.927 -5.085 1.00 83.94 202 ALA A C 1
ATOM 1540 O O . ALA A 1 202 ? -6.066 9.338 -4.058 1.00 83.94 202 ALA A O 1
ATOM 1541 N N . GLN A 1 203 ? -7.519 9.631 -5.753 1.00 89.94 203 GLN A N 1
ATOM 1542 C CA . GLN A 1 203 ? -8.496 8.659 -5.290 1.00 89.94 203 GLN A CA 1
ATOM 1543 C C . GLN A 1 203 ? -7.929 7.238 -5.290 1.00 89.94 203 GLN A C 1
ATOM 1545 O O . GLN A 1 203 ? -8.124 6.529 -4.308 1.00 89.94 203 GLN A O 1
ATOM 1550 N N . THR A 1 204 ? -7.178 6.846 -6.328 1.00 89.69 204 THR A N 1
ATOM 1551 C CA . THR A 1 204 ? -6.525 5.523 -6.391 1.00 89.69 204 THR A CA 1
ATOM 1552 C C . THR A 1 204 ? -5.474 5.380 -5.289 1.00 89.69 204 THR A C 1
ATOM 1554 O O . THR A 1 204 ? -5.381 4.350 -4.627 1.00 89.69 204 THR A O 1
ATOM 1557 N N . ARG A 1 205 ? -4.685 6.431 -5.045 1.00 90.25 205 ARG A N 1
ATOM 1558 C CA . ARG A 1 205 ? -3.668 6.445 -3.989 1.00 90.25 205 ARG A CA 1
ATOM 1559 C C . ARG A 1 205 ? -4.310 6.257 -2.617 1.00 90.25 205 ARG A C 1
ATOM 1561 O O . ARG A 1 205 ? -3.861 5.418 -1.837 1.00 90.25 205 ARG A O 1
ATOM 1568 N N . THR A 1 206 ? -5.374 7.008 -2.340 1.00 94.00 206 THR A N 1
ATOM 1569 C CA . THR A 1 206 ? -6.123 6.890 -1.087 1.00 94.00 206 THR A CA 1
ATOM 1570 C C . THR A 1 206 ? -6.806 5.529 -0.965 1.00 94.00 206 THR A C 1
ATOM 1572 O O . THR A 1 206 ? -6.719 4.916 0.097 1.00 94.00 206 THR A O 1
ATOM 1575 N N . SER A 1 207 ? -7.423 5.008 -2.032 1.00 96.12 207 SER A N 1
ATOM 1576 C CA . SER A 1 207 ? -8.077 3.696 -1.993 1.00 96.12 207 SER A CA 1
ATOM 1577 C C . SER A 1 207 ? -7.085 2.574 -1.689 1.00 96.12 207 SER A C 1
ATOM 1579 O O . SER A 1 207 ? -7.402 1.711 -0.879 1.00 96.12 207 SER A O 1
ATOM 1581 N N . CYS A 1 208 ? -5.865 2.618 -2.240 1.00 96.38 208 CYS A N 1
ATOM 1582 C CA . CYS A 1 208 ? -4.826 1.637 -1.912 1.00 96.38 208 CYS A CA 1
ATOM 1583 C C . CYS A 1 208 ? -4.487 1.648 -0.416 1.00 96.38 208 CYS A C 1
ATOM 1585 O O . CYS A 1 208 ? -4.416 0.594 0.202 1.00 96.38 208 CYS A O 1
ATOM 1587 N N . VAL A 1 209 ? -4.319 2.826 0.200 1.00 97.19 209 VAL A N 1
ATOM 1588 C CA . VAL A 1 209 ? -4.037 2.917 1.646 1.00 97.19 209 VAL A CA 1
ATOM 1589 C C . VAL A 1 209 ? -5.176 2.326 2.476 1.00 97.19 209 VAL A C 1
ATOM 1591 O O . VAL A 1 209 ? -4.917 1.620 3.451 1.00 97.19 209 VAL A O 1
ATOM 1594 N N . VAL A 1 210 ? -6.427 2.583 2.088 1.00 98.38 210 VAL A N 1
ATOM 1595 C CA . VAL A 1 210 ? -7.596 2.007 2.766 1.00 98.38 210 VAL A CA 1
ATOM 1596 C C . VAL A 1 210 ? -7.602 0.484 2.654 1.00 98.38 210 VAL A C 1
ATOM 1598 O O . VAL A 1 210 ? -7.724 -0.180 3.683 1.00 98.38 210 VAL A O 1
ATOM 1601 N N . LYS A 1 211 ? -7.400 -0.063 1.450 1.00 98.12 211 LYS A N 1
ATOM 1602 C CA . LYS A 1 211 ? -7.349 -1.513 1.223 1.00 98.12 211 LYS A CA 1
ATOM 1603 C C . LYS A 1 211 ? -6.211 -2.181 1.979 1.00 98.12 211 LYS A C 1
ATOM 1605 O O . LYS A 1 211 ? -6.450 -3.144 2.687 1.00 98.12 211 LYS A O 1
ATOM 1610 N N . ILE A 1 212 ? -5.011 -1.599 1.973 1.00 98.06 212 ILE A N 1
ATOM 1611 C CA . ILE A 1 212 ? -3.877 -2.107 2.763 1.00 98.06 212 ILE A CA 1
ATOM 1612 C C . ILE A 1 212 ? -4.245 -2.200 4.251 1.00 98.06 212 ILE A C 1
ATOM 1614 O O . ILE A 1 212 ? -3.972 -3.208 4.899 1.00 98.06 212 ILE A O 1
ATOM 1618 N N . ILE A 1 213 ? -4.874 -1.165 4.820 1.00 98.25 213 ILE A N 1
ATOM 1619 C CA . ILE A 1 213 ? -5.314 -1.202 6.224 1.00 98.25 213 ILE A CA 1
ATOM 1620 C C . ILE A 1 213 ? -6.380 -2.286 6.429 1.00 98.25 213 ILE A C 1
ATOM 1622 O O . ILE A 1 213 ? -6.302 -3.019 7.415 1.00 98.25 213 ILE A O 1
ATOM 1626 N N . ALA A 1 214 ? -7.347 -2.404 5.516 1.00 97.75 214 ALA A N 1
ATOM 1627 C CA . ALA A 1 214 ? -8.399 -3.413 5.574 1.00 97.75 214 ALA A CA 1
ATOM 1628 C C . ALA A 1 214 ? -7.824 -4.839 5.508 1.00 97.75 214 ALA A C 1
ATOM 1630 O O . ALA A 1 214 ? -8.046 -5.619 6.435 1.00 97.75 214 ALA A O 1
ATOM 1631 N N . ASN A 1 215 ? -6.989 -5.137 4.512 1.00 96.50 215 ASN A N 1
ATOM 1632 C CA . ASN A 1 215 ? -6.322 -6.426 4.318 1.00 96.50 215 ASN A CA 1
ATOM 1633 C C . ASN A 1 215 ? -5.443 -6.793 5.520 1.00 96.50 215 ASN A C 1
ATOM 1635 O O . ASN A 1 215 ? -5.403 -7.939 5.956 1.00 96.50 215 ASN A O 1
ATOM 1639 N N . LEU A 1 216 ? -4.753 -5.834 6.142 1.00 96.56 216 LEU A N 1
ATOM 1640 C CA . LEU A 1 216 ? -3.962 -6.117 7.344 1.00 96.56 216 LEU A CA 1
ATOM 1641 C C . LEU A 1 216 ? -4.821 -6.242 8.612 1.00 96.56 216 LEU A C 1
ATOM 1643 O O . LEU A 1 216 ? -4.405 -6.915 9.556 1.00 96.56 216 LEU A O 1
ATOM 1647 N N . HIS A 1 217 ? -6.007 -5.627 8.654 1.00 95.94 217 HIS A N 1
ATOM 1648 C CA . HIS A 1 217 ? -6.909 -5.698 9.805 1.00 95.94 217 HIS A CA 1
ATOM 1649 C C . HIS A 1 217 ? -7.865 -6.896 9.776 1.00 95.94 217 HIS A C 1
ATOM 1651 O O . HIS A 1 217 ? -8.269 -7.350 10.849 1.00 95.94 217 HIS A O 1
ATOM 1657 N N . VAL A 1 218 ? -8.230 -7.397 8.590 1.00 95.00 218 VAL A N 1
ATOM 1658 C CA . VAL A 1 218 ? -9.245 -8.447 8.436 1.00 95.00 218 VAL A CA 1
ATOM 1659 C C . VAL A 1 218 ? -8.891 -9.684 9.258 1.00 95.00 218 VAL A C 1
ATOM 1661 O O . VAL A 1 218 ? -7.734 -10.069 9.401 1.00 95.00 218 VAL A O 1
ATOM 1664 N N . PHE A 1 219 ? -9.886 -10.336 9.833 1.00 93.00 219 PHE A N 1
ATOM 1665 C CA . PHE A 1 219 ? -9.687 -11.621 10.485 1.00 93.00 219 PHE A CA 1
ATOM 1666 C C . PHE A 1 219 ? -10.719 -12.580 9.928 1.00 93.00 219 PHE A C 1
ATOM 1668 O O . PHE A 1 219 ? -11.912 -12.409 10.172 1.00 93.00 219 PHE A O 1
ATOM 1675 N N . VAL A 1 220 ? -10.253 -13.575 9.175 1.00 88.38 220 VAL A N 1
ATOM 1676 C CA . VAL A 1 220 ? -11.123 -14.584 8.576 1.00 88.38 220 VAL A CA 1
ATOM 1677 C C . VAL A 1 220 ? -11.034 -15.857 9.415 1.00 88.38 220 VAL A C 1
ATOM 1679 O O . VAL A 1 220 ? -9.985 -16.513 9.420 1.00 88.38 220 VAL A O 1
ATOM 1682 N N . PRO A 1 221 ? -12.106 -16.231 10.141 1.00 86.88 221 PRO A N 1
ATOM 1683 C CA . PRO A 1 221 ? -12.120 -17.458 10.924 1.00 86.88 221 PRO A CA 1
ATOM 1684 C C . PRO A 1 221 ? -11.806 -18.673 10.046 1.00 86.88 221 PRO A C 1
ATOM 1686 O O . PRO A 1 221 ? -12.325 -18.790 8.938 1.00 86.88 221 PRO A O 1
ATOM 1689 N N . ASN A 1 222 ? -11.002 -19.601 10.568 1.00 84.12 222 ASN A N 1
ATOM 1690 C CA . ASN A 1 222 ? -10.534 -20.824 9.893 1.00 84.12 222 ASN A CA 1
ATOM 1691 C C . ASN A 1 222 ? -9.477 -20.631 8.789 1.00 84.12 222 ASN A C 1
ATOM 1693 O O . ASN A 1 222 ? -8.950 -21.636 8.317 1.00 84.12 222 ASN A O 1
ATOM 1697 N N . ILE A 1 223 ? -9.153 -19.394 8.397 1.00 83.75 223 ILE A N 1
ATOM 1698 C CA . ILE A 1 223 ? -8.007 -19.096 7.519 1.00 83.75 223 ILE A CA 1
ATOM 1699 C C . ILE A 1 223 ? -6.865 -18.511 8.349 1.00 83.75 223 ILE A C 1
ATOM 1701 O O . ILE A 1 223 ? -5.744 -19.006 8.289 1.00 83.75 223 ILE A O 1
ATOM 1705 N N . CYS A 1 224 ? -7.160 -17.481 9.144 1.00 85.44 224 CYS A N 1
ATOM 1706 C CA . CYS A 1 224 ? -6.185 -16.863 10.034 1.00 85.44 224 CYS A CA 1
ATOM 1707 C C . CYS A 1 224 ? -5.944 -17.723 11.274 1.00 85.44 224 CYS A C 1
ATOM 1709 O O . CYS A 1 224 ? -6.880 -18.302 11.840 1.00 85.44 224 CYS A O 1
ATOM 1711 N N . GLU A 1 225 ? -4.702 -17.733 11.750 1.00 86.50 225 GLU A N 1
ATOM 1712 C CA . GLU A 1 225 ? -4.400 -18.313 13.053 1.00 86.50 225 GLU A CA 1
ATOM 1713 C C . GLU A 1 225 ? -4.953 -17.397 14.159 1.00 86.50 225 GLU A C 1
ATOM 1715 O O . GLU A 1 225 ? -4.962 -16.174 14.026 1.00 86.50 225 GLU A O 1
ATOM 1720 N N . GLU A 1 226 ? -5.417 -17.951 15.282 1.00 89.69 226 GLU A N 1
ATOM 1721 C CA . GLU A 1 226 ? -6.084 -17.147 16.322 1.00 89.69 226 GLU A CA 1
ATOM 1722 C C . GLU A 1 226 ? -5.169 -16.049 16.903 1.00 89.69 226 GLU A C 1
ATOM 1724 O O . GLU A 1 226 ? -5.638 -14.962 17.236 1.00 89.69 226 GLU A O 1
ATOM 1729 N N . GLN A 1 227 ? -3.853 -16.283 16.952 1.00 87.69 227 GLN A N 1
ATOM 1730 C CA . GLN A 1 227 ? -2.847 -15.279 17.326 1.00 87.69 227 GLN A CA 1
ATOM 1731 C C . GLN A 1 227 ? -2.769 -14.072 16.377 1.00 87.69 227 GLN A C 1
ATOM 1733 O O . GLN A 1 227 ? -2.231 -13.034 16.762 1.00 87.69 227 GLN A O 1
ATOM 1738 N N . GLU A 1 228 ? -3.274 -14.191 15.147 1.00 88.38 228 GLU A N 1
ATOM 1739 C CA . GLU A 1 228 ? -3.324 -13.094 14.179 1.00 88.38 228 GLU A CA 1
ATOM 1740 C C . GLU A 1 228 ? -4.509 -12.155 14.435 1.00 88.38 228 GLU A C 1
ATOM 1742 O O . GLU A 1 228 ? -4.538 -11.034 13.917 1.00 88.38 228 GLU A O 1
ATOM 1747 N N . ARG A 1 229 ? -5.472 -12.560 15.278 1.00 91.25 229 ARG A N 1
ATOM 1748 C CA . ARG A 1 229 ? -6.611 -11.717 15.644 1.00 91.25 229 ARG A CA 1
ATOM 1749 C C . ARG A 1 229 ? -6.134 -10.423 16.299 1.00 91.25 229 ARG A C 1
ATOM 1751 O O . ARG A 1 229 ? -5.437 -10.427 17.311 1.00 91.25 229 ARG A O 1
ATOM 1758 N N . ASP A 1 230 ? -6.538 -9.299 15.709 1.00 93.44 230 ASP A N 1
ATOM 1759 C CA . ASP A 1 230 ? -6.128 -7.948 16.110 1.00 93.44 230 ASP A CA 1
ATOM 1760 C C . ASP A 1 230 ? -4.596 -7.723 16.125 1.00 93.44 230 ASP A C 1
ATOM 1762 O O . ASP A 1 230 ? -4.128 -6.712 16.655 1.00 93.44 230 ASP A O 1
ATOM 1766 N N . LEU A 1 231 ? -3.791 -8.609 15.521 1.00 95.12 231 LEU A N 1
ATOM 1767 C CA . LEU A 1 231 ? -2.326 -8.535 15.566 1.00 95.12 231 LEU A CA 1
ATOM 1768 C C . LEU A 1 231 ? -1.799 -7.238 14.946 1.00 95.12 231 LEU A C 1
ATOM 1770 O O . LEU A 1 231 ? -0.919 -6.590 15.518 1.00 95.12 231 LEU A O 1
ATOM 1774 N N . PHE A 1 232 ? -2.363 -6.828 13.807 1.00 96.94 232 PHE A N 1
ATOM 1775 C CA . PHE A 1 232 ? -2.016 -5.559 13.169 1.00 96.94 232 PHE A CA 1
ATOM 1776 C C . PHE A 1 232 ? -2.290 -4.365 14.083 1.00 96.94 232 PHE A C 1
ATOM 1778 O O . PHE A 1 232 ? -1.399 -3.545 14.295 1.00 96.94 232 PHE A O 1
ATOM 1785 N N . LEU A 1 233 ? -3.467 -4.318 14.713 1.00 96.69 233 LEU A N 1
ATOM 1786 C CA . LEU A 1 233 ? -3.822 -3.267 15.666 1.00 96.69 233 LEU A CA 1
ATOM 1787 C C . LEU A 1 233 ? -2.842 -3.217 16.846 1.00 96.69 233 LEU A C 1
ATOM 1789 O O . LEU A 1 233 ? -2.345 -2.143 17.182 1.00 96.69 233 LEU A O 1
ATOM 1793 N N . GLN A 1 234 ? -2.526 -4.364 17.450 1.00 95.62 234 GLN A N 1
ATOM 1794 C CA . GLN A 1 234 ? -1.607 -4.440 18.590 1.00 95.62 234 GLN A CA 1
ATOM 1795 C C . GLN A 1 234 ? -0.193 -3.972 18.219 1.00 95.62 234 GLN A C 1
ATOM 1797 O O . GLN A 1 234 ? 0.442 -3.225 18.970 1.00 95.62 234 GLN A O 1
ATOM 1802 N N . LYS A 1 235 ? 0.310 -4.375 17.046 1.00 95.81 235 LYS A N 1
ATOM 1803 C CA . LYS A 1 235 ? 1.623 -3.932 16.562 1.00 95.81 235 LYS A CA 1
ATOM 1804 C C . LYS A 1 235 ? 1.634 -2.445 16.219 1.00 95.81 235 LYS A C 1
ATOM 1806 O O . LYS A 1 235 ? 2.603 -1.771 16.566 1.00 95.81 235 LYS A O 1
ATOM 1811 N N . PHE A 1 236 ? 0.563 -1.928 15.618 1.00 95.75 236 PHE A N 1
ATOM 1812 C CA . PHE A 1 236 ? 0.414 -0.506 15.310 1.00 95.75 236 PHE A CA 1
ATOM 1813 C C . PHE A 1 236 ? 0.430 0.343 16.591 1.00 95.75 236 PHE A C 1
ATOM 1815 O O . PHE A 1 236 ? 1.200 1.293 16.703 1.00 95.75 236 PHE A O 1
ATOM 1822 N N . GLN A 1 237 ? -0.330 -0.062 17.615 1.00 94.12 237 GLN A N 1
ATOM 1823 C CA . GLN A 1 237 ? -0.328 0.577 18.938 1.00 94.12 237 GLN A CA 1
ATOM 1824 C C . GLN A 1 237 ? 1.061 0.569 19.589 1.00 94.12 237 GLN A C 1
ATOM 1826 O O . GLN A 1 237 ? 1.516 1.588 20.111 1.00 94.12 237 GLN A O 1
ATOM 1831 N N . LYS A 1 238 ? 1.762 -0.573 19.546 1.00 92.88 238 LYS A N 1
ATOM 1832 C CA . LYS A 1 238 ? 3.123 -0.699 20.087 1.00 92.88 238 LYS A CA 1
ATOM 1833 C C . LYS A 1 238 ? 4.114 0.222 19.369 1.00 92.88 238 LYS A C 1
ATOM 1835 O O . LYS A 1 238 ? 4.977 0.803 20.027 1.00 92.88 238 LYS A O 1
ATOM 1840 N N . TYR A 1 239 ? 3.995 0.344 18.048 1.00 91.62 239 TYR A N 1
ATOM 1841 C CA . TYR A 1 239 ? 4.834 1.231 17.244 1.00 91.62 239 TYR A CA 1
ATOM 1842 C C . TYR A 1 239 ? 4.631 2.696 17.646 1.00 91.62 239 TYR A C 1
ATOM 1844 O O . TYR A 1 239 ? 5.596 3.357 18.017 1.00 91.62 239 TYR A O 1
ATOM 1852 N N . LEU A 1 240 ? 3.375 3.157 17.708 1.00 89.19 240 LEU A N 1
ATOM 1853 C CA . LEU A 1 240 ? 3.044 4.522 18.132 1.00 89.19 240 LEU A CA 1
ATOM 1854 C C . LEU A 1 240 ? 3.585 4.866 19.528 1.00 89.19 240 LEU A C 1
ATOM 1856 O O . LEU A 1 240 ? 4.073 5.968 19.752 1.00 89.19 240 LEU A O 1
ATOM 1860 N N . LEU A 1 241 ? 3.534 3.923 20.476 1.00 85.19 241 LEU A N 1
ATOM 1861 C CA . LEU A 1 241 ? 4.101 4.133 21.814 1.00 85.19 241 LEU A CA 1
ATOM 1862 C C . LEU A 1 241 ? 5.631 4.243 21.815 1.00 85.19 241 LEU A C 1
ATOM 1864 O O . LEU A 1 241 ? 6.182 4.915 22.685 1.00 85.19 241 LEU A O 1
ATOM 1868 N N . SER A 1 242 ? 6.303 3.552 20.892 1.00 78.94 242 SER A N 1
ATOM 1869 C CA . SER A 1 242 ? 7.769 3.510 20.815 1.00 78.94 242 SER A CA 1
ATOM 1870 C C . SER A 1 242 ? 8.344 4.763 20.149 1.00 78.94 242 SER A C 1
ATOM 1872 O O . SER A 1 242 ? 9.395 5.234 20.573 1.00 78.94 242 SER A O 1
ATOM 1874 N N . GLU A 1 243 ? 7.640 5.311 19.154 1.00 69.38 243 GLU A N 1
ATOM 1875 C CA . GLU A 1 243 ? 8.048 6.517 18.417 1.00 69.38 243 GLU A CA 1
ATOM 1876 C C . GLU A 1 243 ? 7.573 7.823 19.079 1.00 69.38 243 GLU A C 1
ATOM 1878 O O . GLU A 1 243 ? 8.185 8.868 18.867 1.00 69.38 243 GLU A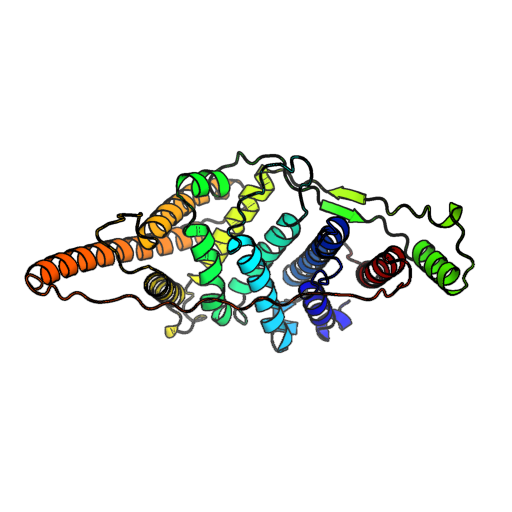 O 1
ATOM 1883 N N . SER A 1 244 ? 6.530 7.793 19.927 1.00 60.75 244 SER A N 1
ATOM 1884 C CA . SER A 1 244 ? 6.045 9.012 20.591 1.00 60.75 244 SER A CA 1
ATOM 1885 C C . SER A 1 244 ? 7.112 9.593 21.538 1.00 60.75 244 SER A C 1
ATOM 1887 O O . SER A 1 244 ? 7.510 8.909 22.492 1.00 60.75 244 SER A O 1
ATOM 1889 N N . PRO A 1 245 ? 7.558 10.853 21.348 1.00 54.38 245 PRO A N 1
ATOM 1890 C CA . PRO A 1 245 ? 8.420 11.524 22.312 1.00 54.38 245 PRO A CA 1
ATOM 1891 C C . PRO A 1 245 ? 7.738 11.555 23.682 1.00 54.38 245 PRO A C 1
ATOM 1893 O O . PRO A 1 245 ? 6.522 11.741 23.778 1.00 54.38 245 PRO A O 1
ATOM 1896 N N . LYS A 1 246 ? 8.508 11.404 24.767 1.00 52.62 246 LYS A N 1
ATOM 1897 C CA . LYS A 1 246 ? 7.960 11.651 26.107 1.00 52.62 246 LYS A CA 1
ATOM 1898 C C . LYS A 1 246 ? 7.468 13.105 26.156 1.00 52.62 246 LYS A C 1
ATOM 1900 O O . LYS A 1 246 ? 8.253 13.989 25.809 1.00 52.62 246 LYS A O 1
ATOM 1905 N N . PRO A 1 247 ? 6.216 13.363 26.565 1.00 48.91 247 PRO A N 1
ATOM 1906 C CA . PRO A 1 247 ? 5.692 14.721 26.615 1.00 48.91 247 PRO A CA 1
ATOM 1907 C C . PRO A 1 247 ? 6.562 15.578 27.544 1.00 48.91 247 PRO A C 1
ATOM 1909 O O . PRO A 1 247 ? 6.837 15.177 28.676 1.00 48.91 247 PRO A O 1
ATOM 1912 N N . SER A 1 248 ? 7.013 16.737 27.058 1.00 48.75 248 SER A N 1
ATOM 1913 C CA . SER A 1 248 ? 7.655 17.772 27.870 1.00 48.75 248 SER A CA 1
ATOM 1914 C C . SER A 1 248 ? 6.668 18.911 28.123 1.00 48.75 248 SER A C 1
ATOM 1916 O O . SER A 1 248 ? 5.825 19.220 27.281 1.00 48.75 248 SER A O 1
ATOM 1918 N N . LEU A 1 249 ? 6.762 19.529 29.302 1.00 51.34 249 LEU A N 1
ATOM 1919 C CA . LEU A 1 249 ? 5.848 20.585 29.751 1.00 51.34 249 LEU A CA 1
ATOM 1920 C C . LEU A 1 249 ? 5.905 21.844 28.859 1.00 51.34 249 LEU A C 1
ATOM 1922 O O . LEU A 1 249 ? 4.930 22.585 28.770 1.00 51.34 249 LEU A O 1
ATOM 1926 N N . ASP A 1 250 ? 7.034 22.060 28.179 1.00 46.50 250 ASP A N 1
ATOM 1927 C CA . ASP A 1 250 ? 7.339 23.303 27.461 1.00 46.50 250 ASP A CA 1
ATOM 1928 C C . ASP A 1 250 ? 6.778 23.352 26.029 1.00 46.50 250 ASP A C 1
ATOM 1930 O O . ASP A 1 250 ? 6.665 24.430 25.439 1.00 46.50 250 ASP A O 1
ATOM 1934 N N . HIS A 1 251 ? 6.389 22.205 25.458 1.00 46.44 251 HIS A N 1
ATOM 1935 C CA . HIS A 1 251 ? 5.846 22.110 24.101 1.00 46.44 251 HIS A CA 1
ATOM 1936 C C . HIS A 1 251 ? 4.657 21.139 24.047 1.00 46.44 251 HIS A C 1
ATOM 1938 O O . HIS A 1 251 ? 4.850 19.952 23.775 1.00 46.44 251 HIS A O 1
ATOM 1944 N N . PRO A 1 252 ? 3.409 21.621 24.215 1.00 47.88 252 PRO A N 1
ATOM 1945 C CA . PRO A 1 252 ? 2.207 20.836 23.952 1.00 47.88 252 PRO A CA 1
ATOM 1946 C C . PRO A 1 252 ? 1.981 20.707 22.435 1.00 47.88 252 PRO A C 1
ATOM 1948 O O . PRO A 1 252 ? 0.935 21.082 21.909 1.00 47.88 252 PRO A O 1
ATOM 1951 N N . ALA A 1 253 ? 2.984 20.222 21.697 1.00 48.12 253 ALA A N 1
ATOM 1952 C CA . ALA A 1 253 ? 2.750 19.734 20.348 1.00 48.12 253 ALA A CA 1
ATOM 1953 C C . ALA A 1 253 ? 1.708 18.612 20.448 1.00 48.12 253 ALA A C 1
ATOM 1955 O O . ALA A 1 253 ? 1.771 17.797 21.373 1.00 48.12 253 ALA A O 1
ATOM 1956 N N . ALA A 1 254 ? 0.726 18.601 19.543 1.00 57.78 254 ALA A N 1
ATOM 1957 C CA . ALA A 1 254 ? -0.257 17.529 19.504 1.00 57.78 254 ALA A CA 1
ATOM 1958 C C . ALA A 1 254 ? 0.486 16.186 19.486 1.00 57.78 254 ALA A C 1
ATOM 1960 O O . ALA A 1 254 ? 1.338 15.964 18.626 1.00 57.78 254 ALA A O 1
ATOM 1961 N N . ASP A 1 255 ? 0.197 15.337 20.477 1.00 78.00 255 ASP A N 1
ATOM 1962 C CA . ASP A 1 255 ? 0.776 13.998 20.584 1.00 78.00 255 ASP A CA 1
ATOM 1963 C C . ASP A 1 255 ? 0.558 13.293 19.238 1.00 78.00 255 ASP A C 1
ATOM 1965 O O . ASP A 1 255 ? -0.562 13.309 18.720 1.00 78.00 255 ASP A O 1
ATOM 1969 N N . GLU A 1 256 ? 1.606 12.715 18.650 1.00 83.44 256 GLU A N 1
ATOM 1970 C CA . GLU A 1 256 ? 1.555 12.048 17.339 1.00 83.44 256 GLU A CA 1
ATOM 1971 C C . GLU A 1 256 ? 0.402 11.035 17.286 1.00 83.44 256 GLU A C 1
ATOM 1973 O O . GLU A 1 256 ? -0.338 10.957 16.307 1.00 83.44 256 GLU A O 1
ATOM 1978 N N . ILE A 1 257 ? 0.163 10.359 18.414 1.00 88.12 257 ILE A N 1
ATOM 1979 C CA . ILE A 1 257 ? -0.965 9.452 18.643 1.00 88.12 257 ILE A CA 1
ATOM 1980 C C . ILE A 1 257 ? -2.313 10.136 18.357 1.00 88.12 257 ILE A C 1
ATOM 1982 O O . ILE A 1 257 ? -3.191 9.553 17.722 1.00 88.12 257 ILE A O 1
ATOM 1986 N N . THR A 1 258 ? -2.486 11.379 18.811 1.00 88.38 258 THR A N 1
ATOM 1987 C CA . THR A 1 258 ? -3.707 12.172 18.603 1.00 88.38 258 THR A CA 1
ATOM 1988 C C . THR A 1 258 ? -3.863 12.582 17.142 1.00 88.38 258 THR A C 1
ATOM 1990 O O . THR A 1 258 ? -4.971 12.486 16.609 1.00 88.38 258 THR A O 1
ATOM 1993 N N . ILE A 1 259 ? -2.775 12.992 16.479 1.00 90.94 259 ILE A N 1
ATOM 1994 C CA . ILE A 1 259 ? -2.786 13.347 15.048 1.00 90.94 259 ILE A CA 1
ATOM 1995 C C . ILE A 1 259 ? -3.190 12.127 14.215 1.00 90.94 259 ILE A C 1
ATOM 1997 O O . ILE A 1 259 ? -4.162 12.195 13.465 1.00 90.94 259 ILE A O 1
ATOM 2001 N N . VAL A 1 260 ? -2.530 10.987 14.436 1.00 93.50 260 VAL A N 1
ATOM 2002 C CA . VAL A 1 260 ? -2.820 9.716 13.757 1.00 93.50 260 VAL A CA 1
ATOM 2003 C C . VAL A 1 260 ? -4.278 9.303 13.954 1.00 93.50 260 VAL A C 1
ATOM 2005 O O . VAL A 1 260 ? -4.974 9.009 12.983 1.00 93.50 260 VAL A O 1
ATOM 2008 N N . CYS A 1 261 ? -4.780 9.338 15.194 1.00 93.50 261 CYS A N 1
ATOM 2009 C CA . CYS A 1 261 ? -6.172 8.996 15.502 1.00 93.50 261 CYS A CA 1
ATOM 2010 C C . CYS A 1 261 ? -7.190 9.951 14.832 1.00 93.50 261 CYS A C 1
ATOM 2012 O O . CYS A 1 261 ? -8.271 9.512 14.424 1.00 93.50 261 CYS A O 1
ATOM 2014 N N . THR A 1 262 ? -6.847 11.235 14.682 1.00 94.00 262 THR A N 1
ATOM 2015 C CA . THR A 1 262 ? -7.689 12.251 14.020 1.00 94.00 262 THR A CA 1
ATOM 2016 C C . THR A 1 262 ? -7.706 12.068 12.500 1.00 94.00 262 THR A C 1
ATOM 2018 O O . THR A 1 262 ? -8.775 12.022 11.882 1.00 94.00 262 THR A O 1
ATOM 2021 N N . ASN A 1 263 ? -6.532 11.886 11.894 1.00 96.69 263 ASN A N 1
ATOM 2022 C CA . ASN A 1 263 ? -6.379 11.668 10.456 1.00 96.69 263 ASN A CA 1
ATOM 2023 C C . ASN A 1 263 ? -7.028 10.361 10.006 1.00 96.69 263 ASN A C 1
ATOM 2025 O O . ASN A 1 263 ? -7.738 10.343 9.005 1.00 96.69 263 ASN A O 1
ATOM 2029 N N . LEU A 1 264 ? -6.899 9.292 10.794 1.00 96.88 264 LEU A N 1
ATOM 2030 C CA . LEU A 1 264 ? -7.575 8.025 10.520 1.00 96.88 264 LEU A CA 1
ATOM 2031 C C . LEU A 1 264 ? -9.109 8.155 10.562 1.00 96.88 264 LEU A C 1
ATOM 2033 O O . LEU A 1 264 ? -9.812 7.513 9.783 1.00 96.88 264 LEU A O 1
ATOM 2037 N N . GLY A 1 265 ? -9.641 9.019 11.435 1.00 96.00 265 GLY A N 1
ATOM 2038 C CA . GLY A 1 265 ? -11.066 9.364 11.444 1.00 96.00 265 GLY A CA 1
ATOM 2039 C C . GLY A 1 265 ? -11.507 10.068 10.157 1.00 96.00 265 GLY A C 1
ATOM 2040 O O . GLY A 1 265 ? -12.547 9.732 9.592 1.00 96.00 265 GLY A O 1
ATOM 2041 N N . SER A 1 266 ? -10.688 10.995 9.661 1.00 97.12 266 SER A N 1
ATOM 2042 C CA . SER A 1 266 ? -10.962 11.728 8.416 1.00 97.12 266 SER A CA 1
ATOM 2043 C C . SER A 1 266 ? -10.858 10.833 7.186 1.00 97.12 266 SER A C 1
ATOM 2045 O O . SER A 1 266 ? -11.735 10.870 6.325 1.00 97.12 266 SER A O 1
ATOM 2047 N N . LEU A 1 267 ? -9.857 9.948 7.157 1.00 97.88 267 LEU A N 1
ATOM 2048 C CA . LEU A 1 267 ? -9.707 8.927 6.126 1.00 97.88 267 LEU A CA 1
ATOM 2049 C C . LEU A 1 267 ? -10.925 7.995 6.084 1.00 97.88 267 LEU A C 1
ATOM 2051 O O . LEU A 1 267 ? -11.483 7.766 5.016 1.00 97.88 267 LEU A O 1
ATOM 2055 N N . SER A 1 268 ? -11.377 7.503 7.243 1.00 96.94 268 SER A N 1
ATOM 2056 C CA . SER A 1 268 ? -12.574 6.654 7.354 1.00 96.94 268 SER A CA 1
ATOM 2057 C C . SER A 1 268 ? -13.843 7.367 6.875 1.00 96.94 268 SER A C 1
ATOM 2059 O O . SER A 1 268 ? -14.692 6.753 6.225 1.00 96.94 268 SER A O 1
ATOM 2061 N N . HIS A 1 269 ? -13.971 8.670 7.137 1.00 95.75 269 HIS A N 1
ATOM 2062 C CA . HIS A 1 269 ? -15.079 9.460 6.608 1.00 95.75 269 HIS A CA 1
ATOM 2063 C C . HIS A 1 269 ? -15.009 9.589 5.079 1.00 95.75 269 HIS A C 1
ATOM 2065 O O . HIS A 1 269 ? -15.994 9.305 4.398 1.00 95.75 269 HIS A O 1
ATOM 2071 N N . TYR A 1 270 ? -13.844 9.962 4.541 1.00 96.19 270 TYR A N 1
ATOM 2072 C CA . TYR A 1 270 ? -13.640 10.149 3.105 1.00 96.19 270 TYR A CA 1
ATOM 2073 C C . TYR A 1 270 ? -13.773 8.847 2.305 1.00 96.19 270 TYR A C 1
ATOM 2075 O O . TYR A 1 270 ? -14.356 8.863 1.222 1.00 96.19 270 TYR A O 1
ATOM 2083 N N . ALA A 1 271 ? -13.324 7.710 2.844 1.00 96.62 271 ALA A N 1
ATOM 2084 C CA . ALA A 1 271 ? -13.380 6.406 2.178 1.00 96.62 271 ALA A CA 1
ATOM 2085 C C . ALA A 1 271 ? -14.797 6.030 1.701 1.00 96.62 271 ALA A C 1
ATOM 2087 O O . ALA A 1 271 ? -14.959 5.452 0.630 1.00 96.62 271 ALA A O 1
ATOM 2088 N N . LYS A 1 272 ? -15.839 6.450 2.430 1.00 95.56 272 LYS A N 1
ATOM 2089 C CA . LYS A 1 272 ? -17.247 6.242 2.041 1.00 95.56 272 LYS A CA 1
ATOM 2090 C C . LYS A 1 272 ? -17.597 6.895 0.701 1.00 95.56 272 LYS A C 1
ATOM 2092 O O . LYS A 1 272 ? -18.422 6.369 -0.038 1.00 95.56 272 LYS A O 1
ATOM 2097 N N . SER A 1 273 ? -16.960 8.019 0.372 1.00 94.19 273 SER A N 1
ATOM 2098 C CA . SER A 1 273 ? -17.156 8.714 -0.906 1.00 94.19 273 SER A CA 1
ATOM 2099 C C . SER A 1 273 ? -16.521 7.992 -2.100 1.00 94.19 273 SER A C 1
ATOM 2101 O O . SER A 1 273 ? -16.862 8.299 -3.239 1.00 94.19 273 SER A O 1
ATOM 2103 N N . LEU A 1 274 ? -15.635 7.018 -1.856 1.00 94.25 274 LEU A N 1
ATOM 2104 C CA . LEU A 1 274 ? -14.959 6.243 -2.901 1.00 94.25 274 LEU A CA 1
ATOM 2105 C C . LEU A 1 274 ? -15.727 4.968 -3.299 1.00 94.25 274 LEU A C 1
ATOM 2107 O O . LEU A 1 274 ? -15.366 4.341 -4.296 1.00 94.25 274 LEU A O 1
ATOM 2111 N N . ILE A 1 275 ? -16.801 4.612 -2.578 1.00 93.19 275 ILE A N 1
ATOM 2112 C CA . ILE A 1 275 ? -17.665 3.462 -2.906 1.00 93.19 275 ILE A CA 1
ATOM 2113 C C . ILE A 1 275 ? -18.375 3.658 -4.259 1.00 93.19 275 ILE A C 1
ATOM 2115 O O . ILE A 1 275 ? -18.250 2.786 -5.116 1.00 93.19 275 ILE A O 1
ATOM 2119 N N . PRO A 1 276 ? -19.057 4.794 -4.538 1.00 88.06 276 PRO A N 1
ATOM 2120 C CA . PRO A 1 276 ? -19.769 4.974 -5.810 1.00 88.06 276 PRO A CA 1
ATOM 2121 C C . PRO A 1 276 ? -18.859 4.978 -7.049 1.00 88.06 276 PRO A C 1
ATOM 2123 O O . PRO A 1 276 ? -19.342 4.809 -8.164 1.00 88.06 276 PRO A O 1
ATOM 2126 N N . GLY A 1 277 ? -17.551 5.193 -6.863 1.00 80.31 277 GLY A N 1
ATOM 2127 C CA . GLY A 1 277 ? -16.540 5.145 -7.921 1.00 80.31 277 GLY A CA 1
ATOM 2128 C C . GLY A 1 277 ? -15.950 3.755 -8.175 1.00 80.31 277 GLY A C 1
ATOM 2129 O O . GLY A 1 277 ? -15.008 3.654 -8.954 1.00 80.31 277 GLY A O 1
ATOM 2130 N N . ASN A 1 278 ? -16.452 2.703 -7.512 1.00 86.94 278 ASN A N 1
ATOM 2131 C CA . ASN A 1 278 ? -15.928 1.328 -7.554 1.00 86.94 278 ASN A CA 1
ATOM 2132 C C . ASN A 1 278 ? -14.440 1.202 -7.166 1.00 86.94 278 ASN A C 1
ATOM 2134 O O . ASN A 1 278 ? -13.779 0.232 -7.532 1.00 86.94 278 ASN A O 1
ATOM 2138 N N . LEU A 1 279 ? -13.899 2.174 -6.425 1.00 91.44 279 LEU A N 1
ATOM 2139 C CA . LEU A 1 279 ? -12.515 2.125 -5.945 1.00 91.44 279 LEU A CA 1
ATOM 2140 C C . LEU A 1 279 ? -12.389 1.357 -4.627 1.00 91.44 279 LEU A C 1
ATOM 2142 O O . LEU A 1 279 ? -11.342 0.761 -4.371 1.00 91.44 279 LEU A O 1
ATOM 2146 N N . LEU A 1 280 ? -13.447 1.369 -3.813 1.00 96.31 280 LEU A N 1
ATOM 2147 C CA . LEU A 1 280 ? -13.566 0.632 -2.557 1.00 96.31 280 LEU A CA 1
ATOM 2148 C C . LEU A 1 280 ? -14.899 -0.111 -2.512 1.00 96.31 280 LEU A C 1
ATOM 2150 O O . LEU A 1 280 ? -15.907 0.393 -3.012 1.00 96.31 280 LEU A O 1
ATOM 2154 N N . ASN A 1 281 ? -14.903 -1.282 -1.882 1.00 96.44 281 ASN A N 1
ATOM 2155 C CA . ASN A 1 281 ? -16.134 -1.989 -1.544 1.00 96.44 281 ASN A CA 1
ATOM 2156 C C . ASN A 1 281 ? -16.599 -1.616 -0.113 1.00 96.44 281 ASN A C 1
ATOM 2158 O O . ASN A 1 281 ? -15.903 -0.914 0.627 1.00 96.44 281 ASN A O 1
ATOM 2162 N N . GLU A 1 282 ? -17.803 -2.046 0.279 1.00 96.94 282 GLU A N 1
ATOM 2163 C CA . GLU A 1 282 ? -18.345 -1.756 1.618 1.00 96.94 282 GLU A CA 1
ATOM 2164 C C . GLU A 1 282 ? -17.549 -2.434 2.747 1.00 96.94 282 GLU A C 1
ATOM 2166 O O . GLU A 1 282 ? -17.432 -1.873 3.838 1.00 96.94 282 GLU A O 1
ATOM 2171 N N . GLU A 1 283 ? -16.976 -3.610 2.483 1.00 96.88 283 GLU A N 1
ATOM 2172 C CA . GLU A 1 283 ? -16.192 -4.388 3.444 1.00 96.88 283 GLU A CA 1
ATOM 2173 C C . GLU A 1 283 ? -14.876 -3.682 3.803 1.00 96.88 283 GLU A C 1
ATOM 2175 O O . GLU A 1 283 ? -14.594 -3.497 4.988 1.00 96.88 283 GLU A O 1
ATOM 2180 N N . ASP A 1 284 ? -14.135 -3.172 2.813 1.00 97.44 284 ASP A N 1
ATOM 2181 C CA . ASP A 1 284 ? -12.908 -2.387 2.997 1.00 97.44 284 ASP A CA 1
ATOM 2182 C C . ASP A 1 284 ? -13.168 -1.185 3.921 1.00 97.44 284 ASP A C 1
ATOM 2184 O O . ASP A 1 284 ? -12.417 -0.895 4.859 1.00 97.44 284 ASP A O 1
ATOM 2188 N N . VAL A 1 285 ? -14.276 -0.478 3.670 1.00 97.88 285 VAL A N 1
ATOM 2189 C CA . VAL A 1 285 ? -14.678 0.711 4.430 1.00 97.88 285 VAL A CA 1
ATOM 2190 C C . VAL A 1 285 ? -15.112 0.343 5.849 1.00 97.88 285 VAL A C 1
ATOM 2192 O O . VAL A 1 285 ? -14.810 1.086 6.795 1.00 97.88 285 VAL A O 1
ATOM 2195 N N . GLN A 1 286 ? -15.792 -0.790 6.025 1.00 97.94 286 GLN A N 1
ATOM 2196 C CA . GLN A 1 286 ? -16.182 -1.285 7.341 1.00 97.94 286 GLN A CA 1
ATOM 2197 C C . GLN A 1 286 ? -14.955 -1.701 8.164 1.00 97.94 286 GLN A C 1
ATOM 2199 O O . GLN A 1 286 ? -14.818 -1.261 9.306 1.00 97.94 286 GLN A O 1
ATOM 2204 N N . LEU A 1 287 ? -14.018 -2.446 7.571 1.00 98.19 287 LEU A N 1
ATOM 2205 C CA . LEU A 1 287 ? -12.766 -2.861 8.212 1.00 98.19 287 LEU A CA 1
ATOM 2206 C C . LEU A 1 287 ? -11.912 -1.659 8.635 1.00 98.19 287 LEU A C 1
ATOM 2208 O O . LEU A 1 287 ? -11.418 -1.617 9.766 1.00 98.19 287 LEU A O 1
ATOM 2212 N N . LEU A 1 288 ? -11.792 -0.639 7.777 1.00 98.38 288 LEU A N 1
ATOM 2213 C CA . LEU A 1 288 ? -11.130 0.619 8.130 1.00 98.38 288 LEU A CA 1
ATOM 2214 C C . LEU A 1 288 ? -11.833 1.325 9.298 1.00 98.38 288 LEU A C 1
ATOM 2216 O O . LEU A 1 288 ? -11.172 1.852 10.197 1.00 98.38 288 LEU A O 1
ATOM 2220 N N . SER A 1 289 ? -13.167 1.364 9.284 1.00 97.62 289 SER A N 1
ATOM 2221 C CA . SER A 1 289 ? -13.963 2.012 10.331 1.00 97.62 289 SER A CA 1
ATOM 2222 C C . SER A 1 289 ? -13.806 1.304 11.679 1.00 97.62 289 SER A C 1
ATOM 2224 O O . SER A 1 289 ? -13.628 1.971 12.701 1.00 97.62 289 SER A O 1
ATOM 2226 N N . ASP A 1 290 ? -13.783 -0.029 11.683 1.00 97.69 290 ASP A N 1
ATOM 2227 C CA . ASP A 1 290 ? -13.562 -0.844 12.880 1.00 97.69 290 ASP A CA 1
ATOM 2228 C C . ASP A 1 290 ? -12.146 -0.658 13.436 1.00 97.69 290 ASP A C 1
ATOM 2230 O O . ASP A 1 290 ? -11.974 -0.434 14.641 1.00 97.69 290 ASP A O 1
ATOM 2234 N N . PHE A 1 291 ? -11.133 -0.670 12.563 1.00 97.88 291 PHE A N 1
ATOM 2235 C CA . PHE A 1 291 ? -9.752 -0.368 12.936 1.00 97.88 291 PHE A CA 1
ATOM 2236 C C . PHE A 1 291 ? -9.637 1.034 13.556 1.00 97.88 291 PHE A C 1
ATOM 2238 O O . PHE A 1 291 ? -9.088 1.192 14.652 1.00 97.88 291 PHE A O 1
ATOM 2245 N N . SER A 1 292 ? -10.219 2.042 12.896 1.00 96.94 292 SER A N 1
ATOM 2246 C CA . SER A 1 292 ? -10.247 3.435 13.353 1.00 96.94 292 SER A CA 1
ATOM 2247 C C . SER A 1 292 ? -10.916 3.576 14.717 1.00 96.94 292 SER A C 1
ATOM 2249 O O . SER A 1 292 ? -10.343 4.162 15.639 1.00 96.94 292 SER A O 1
ATOM 2251 N N . TYR A 1 293 ? -12.082 2.954 14.901 1.00 96.25 293 TYR A N 1
ATOM 2252 C CA . TYR A 1 293 ? -12.802 2.957 16.171 1.00 96.25 293 TYR A CA 1
ATOM 2253 C C . TYR A 1 293 ? -11.977 2.333 17.305 1.00 96.25 293 TYR A C 1
ATOM 2255 O O . TYR A 1 293 ? -11.845 2.926 18.384 1.00 96.25 293 TYR A O 1
ATOM 2263 N N . LYS A 1 294 ? -11.393 1.149 17.072 1.00 96.19 294 LYS A N 1
ATOM 2264 C CA . LYS A 1 294 ? -10.570 0.454 18.072 1.00 96.19 294 LYS A CA 1
ATOM 2265 C C . LYS A 1 294 ? -9.336 1.279 18.448 1.00 96.19 294 LYS A C 1
ATOM 2267 O O . LYS A 1 294 ? -9.042 1.417 19.640 1.00 96.19 294 LYS A O 1
ATOM 2272 N N . LEU A 1 295 ? -8.650 1.872 17.466 1.00 94.44 295 LEU A N 1
ATOM 2273 C CA . LEU A 1 295 ? -7.472 2.705 17.711 1.00 94.44 295 LEU A CA 1
ATOM 2274 C C . LEU A 1 295 ? -7.836 3.995 18.463 1.00 94.44 295 LEU A C 1
ATOM 2276 O O . LEU A 1 295 ? -7.188 4.317 19.456 1.00 94.44 295 LEU A O 1
ATOM 2280 N N . GLN A 1 296 ? -8.919 4.682 18.086 1.00 92.25 296 GLN A N 1
ATOM 2281 C CA . GLN A 1 296 ? -9.402 5.880 18.786 1.00 92.25 296 GLN A CA 1
ATOM 2282 C C . GLN A 1 296 ? -9.809 5.595 20.234 1.00 92.25 296 GLN A C 1
ATOM 2284 O O . GLN A 1 296 ? -9.505 6.380 21.139 1.00 92.25 296 GLN A O 1
ATOM 2289 N N . ARG A 1 297 ? -10.487 4.468 20.481 1.00 93.19 297 ARG A N 1
ATOM 2290 C CA . ARG A 1 297 ? -10.836 4.037 21.840 1.00 93.19 297 ARG A CA 1
ATOM 2291 C C . ARG A 1 297 ? -9.578 3.819 22.680 1.00 93.19 297 ARG A C 1
ATOM 2293 O O . ARG A 1 297 ? -9.539 4.258 23.828 1.00 93.19 297 ARG A O 1
ATOM 2300 N N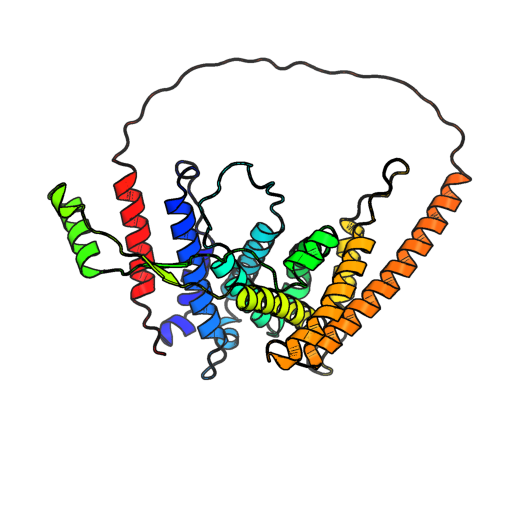 . TRP A 1 298 ? -8.555 3.190 22.107 1.00 91.62 298 TRP A N 1
ATOM 2301 C CA . TRP A 1 298 ? -7.259 3.015 22.758 1.00 91.62 298 TRP A CA 1
ATOM 2302 C C . TRP A 1 298 ? -6.543 4.355 23.011 1.00 91.62 298 TRP A C 1
ATOM 2304 O O . TRP A 1 298 ? -6.132 4.600 24.145 1.00 91.62 298 TRP A O 1
ATOM 2314 N N . CYS A 1 299 ? -6.487 5.257 22.022 1.00 86.31 299 CYS A N 1
ATOM 2315 C CA . CYS A 1 299 ? -5.917 6.608 22.143 1.00 86.31 299 CYS A CA 1
ATOM 2316 C C . CYS A 1 299 ? -6.502 7.362 23.356 1.00 86.31 299 CYS A C 1
ATOM 2318 O O . CYS A 1 299 ? -5.760 7.881 24.191 1.00 86.31 299 CYS A O 1
ATOM 2320 N N . LYS A 1 300 ? -7.836 7.359 23.520 1.00 85.44 300 LYS A N 1
ATOM 2321 C CA . LYS A 1 300 ? -8.522 8.013 24.654 1.00 85.44 300 LYS A CA 1
ATOM 2322 C C . LYS A 1 300 ? -8.108 7.441 26.014 1.00 85.44 300 LYS A C 1
ATOM 2324 O O . LYS A 1 300 ? -7.945 8.195 26.973 1.00 85.44 300 LYS A O 1
ATOM 2329 N N . LEU A 1 301 ? -7.918 6.123 26.100 1.00 84.25 301 LEU A N 1
ATOM 2330 C CA . LEU A 1 301 ? -7.454 5.463 27.324 1.00 84.25 301 LEU A CA 1
ATOM 2331 C C . LEU A 1 301 ? -5.999 5.828 27.646 1.00 84.25 301 LEU A C 1
ATOM 2333 O O . LEU A 1 301 ? -5.687 6.085 28.808 1.00 84.25 301 LEU A O 1
ATOM 2337 N N . GLN A 1 302 ? -5.129 5.904 26.633 1.00 77.06 302 GLN A N 1
ATOM 2338 C CA . GLN A 1 302 ? -3.726 6.294 26.810 1.00 77.06 302 GLN A CA 1
ATOM 2339 C C . GLN A 1 302 ? -3.585 7.740 27.294 1.00 77.06 302 GLN A C 1
ATOM 2341 O O . GLN A 1 302 ? -2.852 7.996 28.248 1.00 77.06 302 GLN A O 1
ATOM 2346 N N . VAL A 1 303 ? -4.333 8.678 26.705 1.00 67.81 303 VAL A N 1
ATOM 2347 C CA . VAL A 1 303 ? -4.340 10.083 27.147 1.00 67.81 303 VAL A CA 1
ATOM 2348 C C . VAL A 1 303 ? -4.818 10.195 28.600 1.00 67.81 303 VAL A C 1
ATOM 2350 O O . VAL A 1 303 ? -4.164 10.851 29.410 1.00 67.81 303 VAL A O 1
ATOM 2353 N N . GLY A 1 304 ? -5.891 9.487 28.976 1.00 66.62 304 GLY A N 1
ATOM 2354 C CA . GLY A 1 304 ? -6.376 9.460 30.363 1.00 66.62 304 GLY A CA 1
ATOM 2355 C C . GLY A 1 304 ? -5.357 8.890 31.363 1.00 66.62 304 GLY A C 1
ATOM 2356 O O . GLY A 1 304 ? -5.222 9.400 32.480 1.00 66.62 304 GLY A O 1
ATOM 2357 N N . GLN A 1 305 ? -4.595 7.868 30.958 1.00 66.75 305 GLN A N 1
ATOM 2358 C CA . GLN A 1 305 ? -3.514 7.295 31.766 1.00 66.75 305 GLN A CA 1
ATOM 2359 C C . GLN A 1 305 ? -2.316 8.245 31.897 1.00 66.75 305 GLN A C 1
ATOM 2361 O O . GLN A 1 305 ? -1.809 8.407 33.007 1.00 66.75 305 GLN A O 1
ATOM 2366 N N . ARG A 1 306 ? -1.899 8.917 30.813 1.00 66.00 306 ARG A N 1
ATOM 2367 C CA . ARG A 1 306 ? -0.791 9.893 30.824 1.00 66.00 306 ARG A CA 1
ATOM 2368 C C . ARG A 1 306 ? -1.106 11.095 31.721 1.00 66.00 306 ARG A C 1
ATOM 2370 O O . ARG A 1 306 ? -0.285 11.437 32.567 1.00 66.00 306 ARG A O 1
ATOM 2377 N N . ILE A 1 307 ? -2.316 11.657 31.634 1.00 62.12 307 ILE A N 1
ATOM 2378 C CA . ILE A 1 307 ? -2.766 12.756 32.515 1.00 62.12 307 ILE A CA 1
ATOM 2379 C C . ILE A 1 307 ? -2.735 12.324 33.992 1.00 62.12 307 ILE A C 1
ATOM 2381 O O . ILE A 1 307 ? -2.262 13.064 34.853 1.00 62.12 307 ILE A O 1
ATOM 2385 N N . SER A 1 308 ? -3.168 11.094 34.287 1.00 58.47 308 SER A N 1
ATOM 2386 C CA . SER A 1 308 ? -3.160 10.546 35.652 1.00 58.47 308 SER A CA 1
ATOM 2387 C C . SER A 1 308 ? -1.753 10.255 36.195 1.00 58.47 308 SER A C 1
ATOM 2389 O O . SER A 1 308 ? -1.564 10.225 37.410 1.00 58.47 308 SER A O 1
ATOM 2391 N N . GLN A 1 309 ? -0.772 9.995 35.324 1.00 59.19 309 GLN A N 1
ATOM 2392 C CA . GLN A 1 309 ? 0.627 9.775 35.707 1.00 59.19 309 GLN A CA 1
ATOM 2393 C C . GLN A 1 309 ? 1.364 11.095 35.955 1.00 59.19 309 GLN A C 1
ATOM 2395 O O . GLN A 1 309 ? 2.064 11.192 36.959 1.00 59.19 309 GLN A O 1
ATOM 2400 N N . VAL A 1 310 ? 1.142 12.117 35.119 1.00 55.91 310 VAL A N 1
ATOM 2401 C CA . VAL A 1 310 ? 1.703 13.469 35.317 1.00 55.91 310 VAL A CA 1
ATOM 2402 C C . VAL A 1 310 ? 1.193 14.086 36.625 1.00 55.91 310 VAL A C 1
ATOM 2404 O O . VAL A 1 310 ? 1.983 14.547 37.445 1.00 55.91 310 VAL A O 1
ATOM 2407 N N . ALA A 1 311 ? -0.109 13.958 36.905 1.00 51.41 311 ALA A N 1
ATOM 2408 C CA . ALA A 1 311 ? -0.693 14.423 38.166 1.00 51.41 311 ALA A CA 1
ATOM 2409 C C . ALA A 1 311 ? -0.125 13.713 39.416 1.00 51.41 311 ALA A C 1
ATOM 2411 O O . ALA A 1 311 ? -0.218 14.242 40.521 1.00 51.41 311 ALA A O 1
ATOM 2412 N N . LYS A 1 312 ? 0.455 12.512 39.268 1.00 48.19 312 LYS A N 1
ATOM 2413 C CA . LYS A 1 312 ? 1.118 11.784 40.364 1.00 48.19 312 LYS A CA 1
ATOM 2414 C C . LYS A 1 312 ? 2.596 12.150 40.509 1.00 48.19 312 LYS A C 1
ATOM 2416 O O . LYS A 1 312 ? 3.087 12.152 41.635 1.00 48.19 312 LYS A O 1
ATOM 2421 N N . SER A 1 313 ? 3.293 12.469 39.417 1.00 48.97 313 SER A N 1
ATOM 2422 C CA . SER A 1 313 ? 4.688 12.929 39.469 1.00 48.97 313 SER A CA 1
ATOM 2423 C C . SER A 1 313 ? 4.831 14.347 40.028 1.00 48.97 313 SER A C 1
ATOM 2425 O O . SER A 1 313 ? 5.829 14.626 40.688 1.00 48.97 313 SER A O 1
ATOM 2427 N N . ASP A 1 314 ? 3.818 15.206 39.864 1.00 43.06 314 ASP A N 1
ATOM 2428 C CA . ASP A 1 314 ? 3.817 16.568 40.429 1.00 43.06 314 ASP A CA 1
ATOM 2429 C C . ASP A 1 314 ? 3.746 16.593 41.965 1.00 43.06 314 ASP A C 1
ATOM 2431 O O . ASP A 1 314 ? 4.162 17.562 42.590 1.00 43.06 314 ASP A O 1
ATOM 2435 N N . VAL A 1 315 ? 3.302 15.508 42.609 1.00 45.97 315 VAL A N 1
ATOM 2436 C CA . VAL A 1 315 ? 3.296 15.409 44.082 1.00 45.97 315 VAL A CA 1
ATOM 2437 C C . VAL A 1 315 ? 4.680 15.024 44.636 1.00 45.97 315 VAL A C 1
ATOM 2439 O O . VAL A 1 315 ? 4.896 15.075 45.843 1.00 45.97 315 VAL A O 1
ATOM 2442 N N . THR A 1 316 ? 5.640 14.631 43.785 1.00 42.53 316 THR A N 1
ATOM 2443 C CA . THR A 1 316 ? 6.922 14.048 44.236 1.00 42.53 316 THR A CA 1
ATOM 2444 C C . THR A 1 316 ? 8.187 14.811 43.841 1.00 42.53 316 THR A C 1
ATOM 2446 O O . THR A 1 316 ? 9.268 14.380 44.234 1.00 42.53 316 THR A O 1
ATOM 2449 N N . SER A 1 317 ? 8.097 15.931 43.117 1.00 40.06 317 SER A N 1
ATOM 2450 C CA . SER A 1 317 ? 9.284 16.646 42.625 1.00 40.06 317 SER A CA 1
ATOM 2451 C C . SER A 1 317 ? 9.291 18.139 42.970 1.00 40.06 317 SER A C 1
ATOM 2453 O O . SER A 1 317 ? 9.392 18.988 42.090 1.00 40.06 317 SER A O 1
ATOM 2455 N N . GLU A 1 318 ? 9.283 18.461 44.263 1.00 36.81 318 GLU A N 1
ATOM 2456 C CA . GLU A 1 318 ? 9.968 19.659 44.762 1.00 36.81 318 GLU A CA 1
ATOM 2457 C C . GLU A 1 318 ? 11.271 19.222 45.453 1.00 36.81 318 GLU A C 1
ATOM 2459 O O . GLU A 1 318 ? 11.280 18.268 46.223 1.00 36.81 318 GLU A O 1
ATOM 2464 N N . MET A 1 319 ? 12.362 19.943 45.171 1.00 38.50 319 MET A N 1
ATOM 2465 C CA . MET A 1 319 ? 13.761 19.729 45.595 1.00 38.50 319 MET A CA 1
ATOM 2466 C C . MET A 1 319 ? 14.581 18.706 44.794 1.00 38.50 319 MET A C 1
ATOM 2468 O O . MET A 1 319 ? 14.743 17.561 45.205 1.00 38.50 319 MET A O 1
ATOM 2472 N N . LYS A 1 320 ? 15.293 19.194 43.766 1.00 31.61 320 LYS A N 1
ATOM 2473 C CA . LYS A 1 320 ? 16.763 19.334 43.849 1.00 31.61 320 LYS A CA 1
ATOM 2474 C C . LYS A 1 320 ? 17.314 20.190 42.701 1.00 31.61 320 LYS A C 1
ATOM 2476 O O . LYS A 1 320 ? 17.269 19.796 41.542 1.00 31.61 320 LYS A O 1
ATOM 2481 N N . VAL A 1 321 ? 17.851 21.358 43.045 1.00 36.09 321 VAL A N 1
ATOM 2482 C CA . VAL A 1 321 ? 18.766 22.132 42.198 1.00 36.09 321 VAL A CA 1
ATOM 2483 C C . VAL A 1 321 ? 20.162 21.580 42.450 1.00 36.09 321 VAL A C 1
ATOM 2485 O O . VAL A 1 321 ? 20.577 21.543 43.604 1.00 36.09 321 VAL A O 1
ATOM 2488 N N . ASP A 1 322 ? 20.885 21.193 41.403 1.00 31.25 322 ASP A N 1
ATOM 2489 C CA . ASP A 1 322 ? 22.346 21.162 41.453 1.00 31.25 322 ASP A CA 1
ATOM 2490 C C . ASP A 1 322 ? 22.927 21.567 40.096 1.00 31.25 322 ASP A C 1
ATOM 2492 O O . ASP A 1 322 ? 22.539 21.073 39.036 1.00 31.25 322 ASP A O 1
ATOM 2496 N N . LEU A 1 323 ? 23.822 22.549 40.172 1.00 33.41 323 LEU A N 1
ATOM 2497 C CA . LEU A 1 323 ? 24.563 23.160 39.079 1.00 33.41 323 LEU A CA 1
ATOM 2498 C C . LEU A 1 323 ? 25.845 22.374 38.761 1.00 33.41 323 LEU A C 1
ATOM 2500 O O . LEU A 1 323 ? 26.404 21.723 39.638 1.00 33.41 323 LEU A O 1
ATOM 2504 N N . GLN A 1 324 ? 26.367 22.648 37.556 1.00 30.38 324 GLN A N 1
ATOM 2505 C CA . GLN A 1 324 ? 27.769 22.577 37.085 1.00 30.38 324 GLN A CA 1
ATOM 2506 C C . GLN A 1 324 ? 28.088 21.490 36.025 1.00 30.38 324 GLN A C 1
ATOM 2508 O O . GLN A 1 324 ? 27.362 20.511 35.906 1.00 30.38 324 GLN A O 1
ATOM 2513 N N . PRO A 1 325 ? 29.188 21.626 35.247 1.00 32.88 325 PRO A N 1
ATOM 2514 C CA . PRO A 1 325 ? 29.425 22.692 34.273 1.00 32.88 325 PRO A CA 1
ATOM 2515 C C . PRO A 1 325 ? 29.941 22.154 32.912 1.00 32.88 325 PRO A C 1
ATOM 2517 O O . PRO A 1 325 ? 30.315 20.997 32.744 1.00 32.88 325 PRO A O 1
ATOM 2520 N N . VAL A 1 326 ? 29.980 23.061 31.939 1.00 33.53 326 VAL A N 1
ATOM 2521 C CA . VAL A 1 326 ? 30.422 22.913 30.542 1.00 33.53 326 VAL A CA 1
ATOM 2522 C C . VAL A 1 326 ? 31.913 22.565 30.411 1.00 33.53 326 VAL A C 1
ATOM 2524 O O . VAL A 1 326 ? 32.743 23.266 30.984 1.00 33.53 326 VAL A O 1
ATOM 2527 N N . GLN A 1 327 ? 32.262 21.601 29.545 1.00 31.58 327 GLN A N 1
ATOM 2528 C CA . GLN A 1 327 ? 33.574 21.543 28.877 1.00 31.58 327 GLN A CA 1
ATOM 2529 C C . GLN A 1 327 ? 33.459 21.109 27.402 1.00 31.58 327 GLN A C 1
ATOM 2531 O O . GLN A 1 327 ? 32.993 20.020 27.080 1.00 31.58 327 GLN A O 1
ATOM 2536 N N . GLN A 1 328 ? 33.911 22.003 26.517 1.00 36.72 328 GLN A N 1
ATOM 2537 C CA . GLN A 1 328 ? 34.217 21.800 25.093 1.00 36.72 328 GLN A CA 1
ATOM 2538 C C . GLN A 1 328 ? 35.668 21.322 24.914 1.00 36.72 328 GLN A C 1
ATOM 2540 O O . GLN A 1 328 ? 36.528 21.685 25.718 1.00 36.72 328 GLN A O 1
ATOM 2545 N N . PRO A 1 329 ? 35.981 20.657 23.786 1.00 34.06 329 PRO A N 1
ATOM 2546 C CA . PRO A 1 329 ? 37.208 21.002 23.053 1.00 34.06 329 PRO A CA 1
ATOM 2547 C C . PRO A 1 329 ? 36.991 21.312 21.557 1.00 34.06 329 PRO A C 1
ATOM 2549 O O . PRO A 1 329 ? 36.100 20.777 20.901 1.00 34.06 329 PRO A O 1
ATOM 2552 N N . GLN A 1 330 ? 37.848 22.203 21.045 1.00 31.14 330 GLN A N 1
ATOM 2553 C CA . GLN A 1 330 ? 37.910 22.765 19.687 1.00 31.14 330 GLN A CA 1
ATOM 2554 C C . GLN A 1 330 ? 38.416 21.784 18.600 1.00 31.14 330 GLN A C 1
ATOM 2556 O O . GLN A 1 330 ? 39.110 20.821 18.926 1.00 31.14 330 GLN A O 1
ATOM 2561 N N . PRO A 1 331 ? 38.167 22.068 17.300 1.00 34.59 331 PRO A N 1
ATOM 2562 C CA . PRO A 1 331 ? 38.659 21.276 16.172 1.00 34.59 331 PRO A CA 1
ATOM 2563 C C . PRO A 1 331 ? 39.970 21.823 15.572 1.00 34.59 331 PRO A C 1
ATOM 2565 O O . PRO A 1 331 ? 40.176 23.035 15.491 1.00 34.59 331 PRO A O 1
ATOM 2568 N N . ALA A 1 332 ? 40.819 20.928 15.059 1.00 29.47 332 ALA A N 1
ATOM 2569 C CA . ALA A 1 332 ? 41.960 21.270 14.211 1.00 29.47 332 ALA A CA 1
ATOM 2570 C C . ALA A 1 332 ? 41.625 21.032 12.729 1.00 29.47 332 ALA A C 1
ATOM 2572 O O . ALA A 1 332 ? 41.055 20.009 12.353 1.00 29.47 332 ALA A O 1
ATOM 2573 N N . ARG A 1 333 ? 41.993 22.006 11.893 1.00 31.06 333 ARG A N 1
ATOM 2574 C CA . ARG A 1 333 ? 41.810 22.052 10.437 1.00 31.06 333 ARG A CA 1
ATOM 2575 C C . ARG A 1 333 ? 43.167 21.802 9.770 1.00 31.06 333 ARG A C 1
ATOM 2577 O O . ARG A 1 333 ? 44.150 22.412 10.181 1.00 31.06 333 ARG A O 1
ATOM 2584 N N . ALA A 1 334 ? 43.207 20.999 8.713 1.00 29.42 334 ALA A N 1
ATOM 2585 C CA . ALA A 1 334 ? 44.272 21.022 7.711 1.00 29.42 334 ALA A CA 1
ATOM 2586 C C . ALA A 1 334 ? 43.689 20.610 6.353 1.00 29.42 334 ALA A C 1
ATOM 2588 O O . ALA A 1 334 ? 42.714 19.865 6.284 1.00 29.42 334 ALA A O 1
ATOM 2589 N N . SER A 1 335 ? 44.246 21.169 5.287 1.00 29.36 335 SER A N 1
ATOM 2590 C CA . SER A 1 335 ? 43.641 21.291 3.964 1.00 29.36 335 SER A CA 1
ATOM 2591 C C . SER A 1 335 ? 44.677 21.090 2.850 1.00 29.36 335 SER A C 1
ATOM 2593 O O . SER A 1 335 ? 45.813 21.518 3.039 1.00 29.36 335 SER A O 1
ATOM 2595 N N . VAL A 1 336 ? 44.182 20.639 1.676 1.00 31.70 336 VAL A N 1
ATOM 2596 C CA . VAL A 1 336 ? 44.685 20.835 0.277 1.00 31.70 336 VAL A CA 1
ATOM 2597 C C . VAL A 1 336 ? 45.681 19.769 -0.270 1.00 31.70 336 VAL A C 1
ATOM 2599 O O . VAL A 1 336 ? 46.479 19.288 0.532 1.00 31.70 336 VAL A O 1
ATOM 2602 N N . PRO A 1 337 ? 45.793 19.463 -1.602 1.00 40.28 337 PRO A N 1
ATOM 2603 C CA . PRO A 1 337 ? 44.861 19.436 -2.768 1.00 40.28 337 PRO A CA 1
ATOM 2604 C C . PRO A 1 337 ? 44.869 18.117 -3.621 1.00 40.28 337 PRO A C 1
ATOM 2606 O O . PRO A 1 337 ? 45.669 17.215 -3.401 1.00 40.28 337 PRO A O 1
ATOM 2609 N N . ASP A 1 338 ? 43.990 18.111 -4.637 1.00 35.47 338 ASP A N 1
ATOM 2610 C CA . ASP A 1 338 ? 43.779 17.271 -5.850 1.00 35.47 338 ASP A CA 1
ATOM 2611 C C . ASP A 1 338 ? 44.985 16.616 -6.578 1.00 35.47 338 ASP A C 1
ATOM 2613 O O . ASP A 1 338 ? 46.115 17.106 -6.496 1.00 35.47 338 ASP A O 1
ATOM 2617 N N . PRO A 1 339 ? 44.728 15.585 -7.424 1.00 36.59 339 PRO A N 1
ATOM 2618 C CA . PRO A 1 339 ? 44.781 15.848 -8.874 1.00 36.59 339 PRO A CA 1
ATOM 2619 C C . PRO A 1 339 ? 43.727 15.138 -9.761 1.00 36.59 339 PRO A C 1
ATOM 2621 O O . PRO A 1 339 ? 43.295 14.014 -9.515 1.00 36.59 339 PRO A O 1
ATOM 2624 N N . ASN A 1 340 ? 43.420 15.832 -10.865 1.00 32.50 340 ASN A N 1
ATOM 2625 C CA . ASN A 1 340 ? 42.795 15.412 -12.128 1.00 32.50 340 ASN A CA 1
ATOM 2626 C C . ASN A 1 340 ? 42.827 13.912 -12.472 1.00 32.50 340 ASN A C 1
ATOM 2628 O O . ASN A 1 340 ? 43.896 13.308 -12.536 1.00 32.50 340 ASN A O 1
ATOM 2632 N N . MET A 1 341 ? 41.679 13.399 -12.929 1.00 30.56 341 MET A N 1
ATOM 2633 C CA . MET A 1 341 ? 41.600 12.285 -13.881 1.00 30.56 341 MET A CA 1
ATOM 2634 C C . MET A 1 341 ? 40.547 12.602 -14.950 1.00 30.56 341 MET A C 1
ATOM 2636 O O . MET A 1 341 ? 39.345 12.612 -14.672 1.00 30.56 341 MET A O 1
ATOM 2640 N N . ASP A 1 342 ? 41.016 12.856 -16.173 1.00 33.41 342 ASP A N 1
ATOM 2641 C CA . ASP A 1 342 ? 40.205 12.811 -17.389 1.00 33.41 342 ASP A CA 1
ATOM 2642 C C . ASP A 1 342 ? 39.682 11.380 -17.579 1.00 33.41 342 ASP A C 1
ATOM 2644 O O . ASP A 1 342 ? 40.433 10.448 -17.871 1.00 33.41 342 ASP A O 1
ATOM 2648 N N . GLY A 1 343 ? 38.379 11.202 -17.370 1.00 32.81 343 GLY A N 1
ATOM 2649 C CA . GLY A 1 343 ? 37.643 10.002 -17.756 1.00 32.81 343 GLY A CA 1
ATOM 2650 C C . GLY A 1 343 ? 36.955 10.197 -19.113 1.00 32.81 343 GLY A C 1
ATOM 2651 O O . GLY A 1 343 ? 36.746 11.336 -19.534 1.00 32.81 343 GLY A O 1
ATOM 2652 N N . PRO A 1 344 ? 36.560 9.108 -19.798 1.00 34.22 344 PRO A N 1
ATOM 2653 C CA . PRO A 1 344 ? 35.859 9.190 -21.079 1.00 34.22 344 PRO A CA 1
ATOM 2654 C C . PRO A 1 344 ? 34.539 9.974 -20.926 1.00 34.22 344 PRO A C 1
ATOM 2656 O O . PRO A 1 344 ? 34.021 10.087 -19.808 1.00 34.22 344 PRO A O 1
ATOM 2659 N N . PRO A 1 345 ? 33.964 10.527 -22.013 1.00 34.41 345 PRO A N 1
ATOM 2660 C CA . PRO A 1 345 ? 32.823 11.431 -21.917 1.00 34.41 345 PRO A CA 1
ATOM 2661 C C . PRO A 1 345 ? 31.652 10.765 -21.179 1.00 34.41 345 PRO A C 1
ATOM 2663 O O . PRO A 1 345 ? 31.058 9.790 -21.641 1.00 34.41 345 PRO A O 1
ATOM 2666 N N . LYS A 1 346 ? 31.320 11.329 -20.009 1.00 40.56 346 LYS A N 1
ATOM 2667 C CA . LYS A 1 346 ? 30.323 10.853 -19.025 1.00 40.56 346 LYS A CA 1
ATOM 2668 C C . LYS A 1 346 ? 28.918 10.604 -19.608 1.00 40.56 346 LYS A C 1
ATOM 2670 O O . LYS A 1 346 ? 28.100 9.915 -18.999 1.00 40.56 346 LYS A O 1
ATOM 2675 N N . VAL A 1 347 ? 28.645 11.140 -20.795 1.00 36.91 347 VAL A N 1
ATOM 2676 C CA . VAL A 1 347 ? 27.375 11.024 -21.524 1.00 36.91 347 VAL A CA 1
ATOM 2677 C C . VAL A 1 347 ? 27.214 9.638 -22.171 1.00 36.91 347 VAL A C 1
ATOM 2679 O O . VAL A 1 347 ? 26.137 9.051 -22.104 1.00 36.91 347 VAL A O 1
ATOM 2682 N N . THR A 1 348 ? 28.288 9.052 -22.708 1.00 32.16 348 THR A N 1
ATOM 2683 C CA . THR A 1 348 ? 28.231 7.799 -23.487 1.00 32.16 348 THR A CA 1
ATOM 2684 C C . THR A 1 348 ? 27.967 6.569 -22.609 1.00 32.16 348 THR A C 1
ATOM 2686 O O . THR A 1 348 ? 27.210 5.672 -22.983 1.00 32.16 348 THR A O 1
ATOM 2689 N N . LEU A 1 349 ? 28.531 6.550 -21.397 1.00 37.34 349 LEU A N 1
ATOM 2690 C CA . LEU A 1 349 ? 28.310 5.492 -20.399 1.00 37.34 349 LEU A CA 1
ATOM 2691 C C . LEU A 1 349 ? 26.884 5.523 -19.826 1.00 37.34 349 LEU A C 1
ATOM 2693 O O . LEU A 1 349 ? 26.285 4.472 -19.607 1.00 37.34 349 LEU A O 1
ATOM 2697 N N . SER A 1 350 ? 26.332 6.726 -19.643 1.00 43.12 350 SER A N 1
ATOM 2698 C CA . SER A 1 350 ? 24.972 6.933 -19.131 1.00 43.12 350 SER A CA 1
ATOM 2699 C C . SER A 1 350 ? 23.917 6.441 -20.123 1.00 43.12 350 SER A C 1
ATOM 2701 O O . SER A 1 350 ? 22.981 5.751 -19.735 1.00 43.12 350 SER A O 1
ATOM 2703 N N . ILE A 1 351 ? 24.111 6.724 -21.414 1.00 41.09 351 ILE A N 1
ATOM 2704 C CA . ILE A 1 351 ? 23.235 6.243 -22.487 1.00 41.09 351 ILE A CA 1
ATOM 2705 C C . ILE A 1 351 ? 23.326 4.716 -22.596 1.00 41.09 351 ILE A C 1
ATOM 2707 O O . ILE A 1 351 ? 22.306 4.047 -22.540 1.00 41.09 351 ILE A O 1
ATOM 2711 N N . THR A 1 352 ? 24.526 4.135 -22.639 1.00 38.47 352 THR A N 1
ATOM 2712 C CA . THR A 1 352 ? 24.696 2.678 -22.821 1.00 38.47 352 THR A CA 1
ATOM 2713 C C . THR A 1 352 ? 24.047 1.847 -21.703 1.00 38.47 352 THR A C 1
ATOM 2715 O O . THR A 1 352 ? 23.446 0.812 -21.984 1.00 38.47 352 THR A O 1
ATOM 2718 N N . LEU A 1 353 ? 24.114 2.302 -20.445 1.00 42.03 353 LEU A N 1
ATOM 2719 C CA . LEU A 1 353 ? 23.475 1.616 -19.314 1.00 42.03 353 LEU A CA 1
ATOM 2720 C C . LEU A 1 353 ? 21.941 1.708 -19.368 1.00 42.03 353 LEU A C 1
ATOM 2722 O O . LEU A 1 353 ? 21.265 0.717 -19.104 1.00 42.03 353 LEU A O 1
ATOM 2726 N N . ILE A 1 354 ? 21.399 2.872 -19.745 1.00 46.97 354 ILE A N 1
ATOM 2727 C CA . ILE A 1 354 ? 19.954 3.069 -19.942 1.00 46.97 354 ILE A CA 1
ATOM 2728 C C . ILE A 1 354 ? 19.460 2.186 -21.099 1.00 46.97 354 ILE A C 1
ATOM 2730 O O . ILE A 1 354 ? 18.503 1.437 -20.930 1.00 46.97 354 ILE A O 1
ATOM 2734 N N . LEU A 1 355 ? 20.180 2.178 -22.228 1.00 46.38 355 LEU A N 1
ATOM 2735 C CA . LEU A 1 355 ? 19.859 1.363 -23.404 1.00 46.38 355 LEU A CA 1
ATOM 2736 C C . LEU A 1 355 ? 19.903 -0.144 -23.104 1.00 46.38 355 LEU A C 1
ATOM 2738 O O . LEU A 1 355 ? 19.038 -0.879 -23.566 1.00 46.38 355 LEU A O 1
ATOM 2742 N N . ALA A 1 356 ? 20.877 -0.617 -22.320 1.00 45.44 356 ALA A N 1
ATOM 2743 C CA . ALA A 1 356 ? 20.991 -2.035 -21.974 1.00 45.44 356 ALA A CA 1
ATOM 2744 C C . ALA A 1 356 ? 19.848 -2.522 -21.065 1.00 45.44 356 ALA A C 1
ATOM 2746 O O . ALA A 1 356 ? 19.434 -3.675 -21.168 1.00 45.44 356 ALA A O 1
ATOM 2747 N N . ILE A 1 357 ? 19.331 -1.656 -20.189 1.00 45.69 357 ILE A N 1
ATOM 2748 C CA . ILE A 1 357 ? 18.251 -1.995 -19.253 1.00 45.69 357 ILE A CA 1
ATOM 2749 C C . ILE A 1 357 ? 16.880 -1.884 -19.940 1.00 45.69 357 ILE A C 1
ATOM 2751 O O . ILE A 1 357 ? 16.067 -2.800 -19.809 1.00 45.69 357 ILE A O 1
ATOM 2755 N N . ASP A 1 358 ? 16.640 -0.837 -20.738 1.00 45.25 358 ASP A N 1
ATOM 2756 C CA . ASP A 1 358 ? 15.393 -0.686 -21.504 1.00 45.25 358 ASP A CA 1
ATOM 2757 C C . ASP A 1 358 ? 15.248 -1.775 -22.595 1.00 45.25 358 ASP A C 1
ATOM 2759 O O . ASP A 1 358 ? 14.138 -2.257 -22.828 1.00 45.25 358 ASP A O 1
ATOM 2763 N N . LEU A 1 359 ? 16.346 -2.251 -23.205 1.00 43.41 359 LEU A N 1
ATOM 2764 C CA . LEU A 1 359 ? 16.332 -3.369 -24.166 1.00 43.41 359 LEU A CA 1
ATOM 2765 C C . LEU A 1 359 ? 15.828 -4.680 -23.536 1.00 43.41 359 LEU A C 1
ATOM 2767 O O . LEU A 1 359 ? 15.077 -5.419 -24.170 1.00 43.41 359 LEU A O 1
ATOM 2771 N N . VAL A 1 360 ? 16.190 -4.956 -22.278 1.00 44.62 360 VAL A N 1
ATOM 2772 C CA . VAL A 1 360 ? 15.694 -6.134 -21.540 1.00 44.62 360 VAL A CA 1
ATOM 2773 C C . VAL A 1 360 ? 14.190 -6.021 -21.269 1.00 44.62 360 VAL A C 1
ATOM 2775 O O . VAL A 1 360 ? 13.486 -7.027 -21.301 1.00 44.62 360 VAL A O 1
ATOM 2778 N N . MET A 1 361 ? 13.686 -4.804 -21.060 1.00 45.53 361 MET A N 1
ATOM 2779 C CA . MET A 1 361 ? 12.271 -4.542 -20.774 1.00 45.53 361 MET A CA 1
ATOM 2780 C C . MET A 1 361 ? 11.400 -4.546 -22.034 1.00 45.53 361 MET A C 1
ATOM 2782 O O . MET A 1 361 ? 10.256 -4.984 -21.977 1.00 45.53 361 MET A O 1
ATOM 2786 N N . TYR A 1 362 ? 11.938 -4.114 -23.179 1.00 42.12 362 TYR A N 1
ATOM 2787 C CA . TYR A 1 362 ? 11.251 -4.137 -24.478 1.00 42.12 362 TYR A CA 1
ATOM 2788 C C . TYR A 1 362 ? 11.038 -5.564 -25.018 1.00 42.12 362 TYR A C 1
ATOM 2790 O O . TYR A 1 362 ? 10.086 -5.830 -25.746 1.00 42.12 362 TYR A O 1
ATOM 2798 N N . LEU A 1 363 ? 11.903 -6.508 -24.635 1.00 37.22 363 LEU A N 1
ATOM 2799 C CA . LEU A 1 363 ? 11.814 -7.920 -25.031 1.00 37.22 363 LEU A CA 1
ATOM 2800 C C . LEU A 1 363 ? 10.786 -8.730 -24.219 1.00 37.22 363 LEU A C 1
ATOM 2802 O O . LEU A 1 363 ? 10.654 -9.936 -24.435 1.00 37.22 363 LEU A O 1
ATOM 2806 N N . ILE A 1 364 ? 10.058 -8.092 -23.299 1.00 38.72 364 ILE A N 1
ATOM 2807 C CA . ILE A 1 364 ? 8.941 -8.682 -22.560 1.00 38.72 364 ILE A CA 1
ATOM 2808 C C . ILE A 1 364 ? 7.648 -8.282 -23.293 1.00 38.72 364 ILE A C 1
ATOM 2810 O O . ILE A 1 364 ? 7.133 -7.191 -23.053 1.00 38.72 364 ILE A O 1
ATOM 2814 N N . PRO A 1 365 ? 7.104 -9.106 -24.211 1.00 32.94 365 PRO A N 1
ATOM 2815 C CA . PRO A 1 365 ? 5.843 -8.782 -24.865 1.00 32.94 365 PRO A CA 1
ATOM 2816 C C . PRO A 1 365 ? 4.712 -8.836 -23.832 1.00 32.94 365 PRO A C 1
ATOM 2818 O O . PRO A 1 365 ? 4.367 -9.911 -23.345 1.00 32.94 365 PRO A O 1
ATOM 2821 N N . ILE A 1 366 ? 4.141 -7.678 -23.502 1.00 35.03 366 ILE A N 1
ATOM 2822 C CA . ILE A 1 366 ? 2.861 -7.573 -22.797 1.00 35.03 366 ILE A CA 1
ATOM 2823 C C . ILE A 1 366 ? 1.790 -7.619 -23.890 1.00 35.03 366 ILE A C 1
ATOM 2825 O O . ILE A 1 366 ? 1.618 -6.659 -24.640 1.00 35.03 366 ILE A O 1
ATOM 2829 N N . GLN A 1 367 ? 1.141 -8.770 -24.058 1.00 28.00 367 GLN A N 1
ATOM 2830 C CA . GLN A 1 367 ? -0.080 -8.849 -24.857 1.00 28.00 367 GLN A CA 1
ATOM 2831 C C . GLN A 1 367 ? -1.231 -8.336 -23.989 1.00 28.00 367 GLN A C 1
ATOM 2833 O O . GLN A 1 367 ? -1.420 -8.843 -22.886 1.00 28.00 367 GLN A O 1
ATOM 2838 N N . ASN A 1 368 ? -1.928 -7.305 -24.478 1.00 31.19 368 ASN A N 1
ATOM 2839 C CA . ASN A 1 368 ? -3.201 -6.837 -23.919 1.00 31.19 368 ASN A CA 1
ATOM 2840 C C . ASN A 1 368 ? -4.272 -7.924 -23.966 1.00 31.19 368 ASN A C 1
ATOM 2842 O O . ASN A 1 368 ? -4.289 -8.674 -24.973 1.00 31.19 368 ASN A O 1
#

Secondary structure (DSSP, 8-state):
-HHHHHTTHHHHHHHHHHT----GGGTT-HHHHHHHHHHHHHHHHHHHHHHT-TTS-HHHHHTTSHHHHHHHHHHHHHHHHHHH------TT--S---THHHHHHHHHHHHHHHHHSHHHHHHHHHHSHHHHHHHHTS-HHHHHHHHS-S---S--EEEEEE--HHHHHHHHHHHHTT---TTTS----EEEEEEPPHHHHHHHHHHHHHHHHHHHH---TTTS-GGGTTHHHHHHHHHHHHHSPPPPTT--PPPHHHHHHHHHHHHHHHHGGGTTTTSS-HHHHHHHHHHHHHHHHHHHHHHHHHHHHHHHHTTT-------------PPP-----------S-HHHHHHHHHHHHHHHHHTS----

Organism: Aegilops tauschii subsp. strangulata (NCBI:txid200361)